Protein AF-A0A218Z948-F1 (afdb_monomer_lite)

pLDDT: mean 76.88, std 21.87, range [30.12, 98.31]

Radius of gyration: 28.85 Å; chains: 1; bounding box: 81×65×75 Å

InterPro domains:
  IPR003874 CDC45 [PF02724] (17-250)
  IPR003874 CDC45 [PTHR10507] (2-250)

Sequence (252 aa):
MLYLHLQKTHHPLSPPVLILVALEPDALCGCRILTQLLKRDYIAHKIQPIAGYGDLEKAGQNVIQPMMEINGGSGGVVVCLGVGGMVDLGGLLGIEGEEEQISYGGVEVWVIDARRPWNLGNVFGGHPLSAQIEEEGQLVNQPHTGLEGGKILRNYNPSKGGIIVFDDGDIEQDLSAERDAYLSLVEMPEIEDNGDDLEESDSEDEGVDEEGNTPATSKPGQKRKSWTDRDEGDESSEDDDRPRQRRRSNSV

Foldseek 3Di:
DVVVLCLVPDDPPADAEEEEAEPDPQSVVVVVVVVVVCVVSVGHYDYDYDPDLVSLLVCLVPPQVCCAVVVVHPAHEYEYRQDDFADDSCVSSVLQDPDDWRQSRLHAYEYDHPDDDGDLCLQQVFDTWADWDDDPNDTDRDDQPQDDRSDGHPRHDDDSYTRHYDDPCCCVVPCPVVSVVVVVVVPDDDPDCPPPPPPPPPPDDDDDDDDDDDDDDDDDDDDDDDDDDDDDDDDDDDDDDDDDDDDDDDDD

Structure (mmCIF, N/CA/C/O backbone):
data_AF-A0A218Z948-F1
#
_entry.id   AF-A0A218Z948-F1
#
loop_
_atom_site.group_PDB
_atom_site.id
_atom_site.type_symbol
_atom_site.label_atom_id
_atom_site.label_alt_id
_atom_site.label_comp_id
_atom_site.label_asym_id
_atom_site.label_entity_id
_atom_site.label_seq_id
_atom_site.pdbx_PDB_ins_code
_atom_site.Cartn_x
_atom_site.Cartn_y
_atom_site.Cartn_z
_atom_site.occupancy
_atom_site.B_iso_or_equiv
_atom_site.auth_seq_id
_atom_site.auth_comp_id
_atom_site.auth_asym_id
_atom_site.auth_atom_id
_atom_site.pdbx_PDB_model_num
ATOM 1 N N . MET A 1 1 ? -0.778 -7.539 13.731 1.00 79.00 1 MET A N 1
ATOM 2 C CA . MET A 1 1 ? -1.854 -6.684 14.282 1.00 79.00 1 MET A CA 1
ATOM 3 C C . MET A 1 1 ? -2.846 -6.291 13.191 1.00 79.00 1 MET A C 1
ATOM 5 O O . MET A 1 1 ? -4.018 -6.603 13.346 1.00 79.00 1 MET A O 1
ATOM 9 N N . LEU A 1 2 ? -2.372 -5.743 12.066 1.00 89.00 2 LEU A N 1
ATOM 10 C CA . LEU A 1 2 ? -3.190 -5.328 10.913 1.00 89.00 2 LEU A CA 1
ATOM 11 C C . LEU A 1 2 ? -4.039 -6.456 10.309 1.00 89.00 2 LEU A C 1
ATOM 13 O O . LEU A 1 2 ? -5.251 -6.325 10.209 1.00 89.00 2 LEU A O 1
ATOM 17 N N . TYR A 1 3 ? -3.445 -7.622 10.027 1.00 91.50 3 TYR A N 1
ATOM 18 C CA . TYR A 1 3 ? -4.210 -8.762 9.498 1.00 91.50 3 TYR A CA 1
ATOM 19 C C . TYR A 1 3 ? -5.334 -9.230 10.440 1.00 91.50 3 TYR A C 1
ATOM 21 O O . TYR A 1 3 ? -6.440 -9.520 10.001 1.00 91.50 3 TYR A O 1
ATOM 29 N N . LEU A 1 4 ? -5.077 -9.257 11.754 1.00 91.00 4 LEU A N 1
ATOM 30 C CA . LEU A 1 4 ? -6.101 -9.603 12.747 1.00 91.00 4 LEU A CA 1
ATOM 31 C C . LEU A 1 4 ? -7.197 -8.536 12.830 1.00 91.00 4 LEU A C 1
ATOM 33 O O . LEU A 1 4 ? -8.341 -8.870 13.124 1.00 91.00 4 LEU A O 1
ATOM 37 N N . HIS A 1 5 ? -6.853 -7.264 12.619 1.00 89.38 5 HIS A N 1
ATOM 38 C CA . HIS A 1 5 ? -7.840 -6.197 12.525 1.00 89.38 5 HIS A CA 1
ATOM 39 C C . HIS A 1 5 ? -8.720 -6.406 11.291 1.00 89.38 5 HIS A C 1
ATOM 41 O O . HIS A 1 5 ? -9.929 -6.519 11.455 1.00 89.38 5 HIS A O 1
ATOM 47 N N . LEU A 1 6 ? -8.121 -6.598 10.110 1.00 90.88 6 LEU A N 1
ATOM 48 C CA . LEU A 1 6 ? -8.836 -6.909 8.870 1.00 90.88 6 LEU A CA 1
ATOM 49 C C . LEU A 1 6 ? -9.778 -8.109 9.041 1.00 90.88 6 LEU A C 1
ATOM 51 O O . LEU A 1 6 ? -10.943 -8.032 8.675 1.00 90.88 6 LEU A O 1
ATOM 55 N N . GLN A 1 7 ? -9.318 -9.200 9.657 1.00 91.75 7 GLN A N 1
ATOM 56 C CA . GLN A 1 7 ? -10.169 -10.360 9.943 1.00 91.75 7 GLN A CA 1
ATOM 57 C C . GLN A 1 7 ? -11.378 -10.030 10.832 1.00 91.75 7 GLN A C 1
ATOM 59 O O . GLN A 1 7 ? -12.433 -10.638 10.677 1.00 91.75 7 GLN A O 1
ATOM 64 N N . LYS A 1 8 ? -11.224 -9.117 11.798 1.00 89.50 8 LYS A N 1
ATOM 65 C CA . LYS A 1 8 ? -12.290 -8.740 12.739 1.00 89.50 8 LYS A CA 1
ATOM 66 C C . LYS A 1 8 ? -13.272 -7.735 12.150 1.00 89.50 8 LYS A C 1
ATOM 68 O O . LYS A 1 8 ? -14.433 -7.745 12.548 1.00 89.50 8 LYS A O 1
ATOM 73 N N . THR A 1 9 ? -12.805 -6.851 11.272 1.00 86.62 9 THR A N 1
ATOM 74 C CA . THR A 1 9 ? -13.608 -5.759 10.705 1.00 86.62 9 THR A CA 1
ATOM 75 C C . THR A 1 9 ? -14.190 -6.088 9.336 1.00 86.62 9 THR A C 1
ATOM 77 O O . THR A 1 9 ? -15.167 -5.461 8.931 1.00 86.62 9 THR A O 1
ATOM 80 N N . HIS A 1 10 ? -13.656 -7.093 8.639 1.00 86.06 10 HIS A N 1
ATOM 81 C CA . HIS A 1 10 ? -14.191 -7.529 7.357 1.00 86.06 10 HIS A CA 1
ATOM 82 C C . HIS A 1 10 ? -15.591 -8.142 7.507 1.00 86.06 10 HIS A C 1
ATOM 84 O O . HIS A 1 10 ? -15.806 -9.107 8.243 1.00 86.06 10 HIS A O 1
ATOM 90 N N . HIS A 1 11 ? -16.537 -7.618 6.732 1.00 85.69 11 HIS A N 1
ATOM 91 C CA . HIS A 1 11 ? -17.903 -8.114 6.620 1.00 85.69 11 HIS A CA 1
ATOM 92 C C . HIS A 1 11 ? -18.172 -8.577 5.173 1.00 85.69 11 HIS A C 1
ATOM 94 O O . HIS A 1 11 ? -17.573 -8.038 4.249 1.00 85.69 11 HIS A O 1
ATOM 100 N N . PRO A 1 12 ? -19.104 -9.513 4.901 1.00 83.81 12 PRO A N 1
ATOM 101 C CA . PRO A 1 12 ? -19.429 -9.939 3.529 1.00 83.81 12 PRO A CA 1
ATOM 102 C C . PRO A 1 12 ? -19.884 -8.835 2.557 1.00 83.81 12 PRO A C 1
ATOM 104 O O . PRO A 1 12 ? -19.929 -9.067 1.354 1.00 83.81 12 PRO A O 1
ATOM 107 N N . LEU A 1 13 ? -20.262 -7.664 3.078 1.00 84.75 13 LEU A N 1
ATOM 108 C CA . LEU A 1 13 ? -20.630 -6.476 2.293 1.00 84.75 13 LEU A CA 1
ATOM 109 C C . LEU A 1 13 ? -19.474 -5.476 2.152 1.00 84.75 13 LEU A C 1
ATOM 111 O O . LEU A 1 13 ? -19.622 -4.482 1.447 1.00 84.75 13 LEU A O 1
ATOM 115 N N . SER A 1 14 ? -18.355 -5.712 2.840 1.00 86.75 14 SER A N 1
ATOM 116 C CA . SER A 1 14 ? -17.149 -4.909 2.694 1.00 86.75 14 SER A CA 1
ATOM 117 C C . SER A 1 14 ? -16.586 -5.070 1.279 1.00 86.75 14 SER A C 1
ATOM 119 O O . SER A 1 14 ? -16.713 -6.145 0.679 1.00 86.75 14 SER A O 1
ATOM 121 N N . PRO A 1 15 ? -15.948 -4.025 0.734 1.00 89.38 15 PRO A N 1
ATOM 122 C CA . PRO A 1 15 ? -15.269 -4.129 -0.546 1.00 89.38 15 PRO A CA 1
ATOM 123 C C . PRO A 1 15 ? -14.170 -5.203 -0.479 1.00 89.38 15 PRO A C 1
ATOM 125 O O . PRO A 1 15 ? -13.540 -5.382 0.568 1.00 89.38 15 PRO A O 1
ATOM 128 N N . PRO A 1 16 ? -13.928 -5.935 -1.581 1.00 94.25 16 PRO A N 1
ATOM 129 C CA . PRO A 1 16 ? -12.874 -6.937 -1.617 1.00 94.25 16 PRO A CA 1
ATOM 130 C C . PRO A 1 16 ? -11.499 -6.282 -1.453 1.00 94.25 16 PRO A C 1
ATOM 132 O O . PRO A 1 16 ? -11.245 -5.217 -2.013 1.00 94.25 16 PRO A O 1
ATOM 135 N N . VAL A 1 17 ? -10.586 -6.964 -0.760 1.00 96.31 17 VAL A N 1
ATOM 136 C CA . VAL A 1 17 ? -9.183 -6.539 -0.645 1.00 96.31 17 VAL A CA 1
ATOM 137 C C . VAL A 1 17 ? -8.549 -6.517 -2.035 1.00 96.31 17 VAL A C 1
ATOM 139 O O . VAL A 1 17 ? -8.527 -7.538 -2.731 1.00 96.31 17 VAL A O 1
ATOM 142 N N . LEU A 1 18 ? -8.027 -5.366 -2.452 1.00 97.50 18 LEU A N 1
ATOM 143 C CA . LEU A 1 18 ? -7.325 -5.229 -3.724 1.00 97.50 18 LEU A CA 1
ATOM 144 C C . LEU A 1 18 ? -5.855 -5.593 -3.524 1.00 97.50 18 LEU A C 1
ATOM 146 O O . LEU A 1 18 ? -5.195 -5.029 -2.666 1.00 97.50 18 LEU A O 1
ATOM 150 N N . ILE A 1 19 ? -5.322 -6.518 -4.314 1.00 98.31 19 ILE A N 1
ATOM 151 C CA . ILE A 1 19 ? -3.921 -6.934 -4.235 1.00 98.31 19 ILE A CA 1
ATOM 152 C C . ILE A 1 19 ? -3.231 -6.521 -5.532 1.00 98.31 19 ILE A C 1
ATOM 154 O O . ILE A 1 19 ? -3.487 -7.114 -6.580 1.00 98.31 19 ILE A O 1
ATOM 158 N N . LEU A 1 20 ? -2.366 -5.515 -5.457 1.00 98.25 20 LEU A N 1
ATOM 159 C CA . LEU A 1 20 ? -1.494 -5.084 -6.542 1.00 98.25 20 LEU A CA 1
ATOM 160 C C . LEU A 1 20 ? -0.203 -5.899 -6.477 1.00 98.25 20 LEU A C 1
ATOM 162 O O . LEU A 1 20 ? 0.485 -5.883 -5.461 1.00 98.25 20 LEU A O 1
ATOM 166 N N . VAL A 1 21 ? 0.122 -6.639 -7.535 1.00 98.25 21 VAL A N 1
ATOM 167 C CA . VAL A 1 21 ? 1.240 -7.598 -7.504 1.00 98.25 21 VAL A CA 1
ATOM 168 C C . VAL A 1 21 ? 2.197 -7.329 -8.648 1.00 98.25 21 VAL A C 1
ATOM 170 O O . VAL A 1 21 ? 1.789 -7.373 -9.810 1.00 98.25 21 VAL A O 1
ATOM 173 N N . ALA A 1 22 ? 3.468 -7.095 -8.329 1.00 97.62 22 ALA A N 1
ATOM 174 C CA . ALA A 1 22 ? 4.520 -7.015 -9.332 1.00 97.62 22 ALA A CA 1
ATOM 175 C C . ALA A 1 22 ? 4.711 -8.353 -10.062 1.00 97.62 22 ALA A C 1
ATOM 177 O O . ALA A 1 22 ? 4.514 -9.433 -9.502 1.00 97.62 22 ALA A O 1
ATOM 178 N N . LEU A 1 23 ? 5.143 -8.294 -11.322 1.00 96.06 23 LEU A N 1
ATOM 179 C CA . LEU A 1 23 ? 5.418 -9.477 -12.148 1.00 96.06 23 LEU A CA 1
ATOM 180 C C . LEU A 1 23 ? 6.783 -10.118 -11.837 1.00 96.06 23 LEU A C 1
ATOM 182 O O . LEU A 1 23 ? 7.507 -10.533 -12.741 1.00 96.06 23 LEU A O 1
ATOM 186 N N . GLU A 1 24 ? 7.125 -10.213 -10.554 1.00 95.56 24 GLU A N 1
ATOM 187 C CA . GLU A 1 24 ? 8.365 -10.808 -10.059 1.00 95.56 24 GLU A CA 1
ATOM 188 C C . GLU A 1 24 ? 8.082 -12.117 -9.304 1.00 95.56 24 GLU A C 1
ATOM 190 O O . GLU A 1 24 ? 7.038 -12.243 -8.655 1.00 95.56 24 GLU A O 1
ATOM 195 N N . PRO A 1 25 ? 8.988 -13.115 -9.357 1.00 96.25 25 PRO A N 1
ATOM 196 C CA . PRO A 1 25 ? 8.760 -14.409 -8.716 1.00 96.25 25 PRO A CA 1
ATOM 197 C C . PRO A 1 25 ? 8.446 -14.307 -7.221 1.00 96.25 25 PRO A C 1
ATOM 199 O O . PRO A 1 25 ? 7.573 -15.029 -6.739 1.00 96.25 25 PRO A O 1
ATOM 202 N N . ASP A 1 26 ? 9.121 -13.405 -6.507 1.00 95.44 26 ASP A N 1
ATOM 203 C CA . ASP A 1 26 ? 8.929 -13.205 -5.071 1.00 95.44 26 ASP A CA 1
ATOM 204 C C . ASP A 1 26 ? 7.528 -12.654 -4.757 1.00 95.44 26 ASP A C 1
ATOM 206 O O . ASP A 1 26 ? 6.749 -13.292 -4.044 1.00 95.44 26 ASP A O 1
ATOM 210 N N . ALA A 1 27 ? 7.135 -11.558 -5.415 1.00 96.75 27 ALA A N 1
ATOM 211 C CA . ALA A 1 27 ? 5.805 -10.960 -5.282 1.00 96.75 27 ALA A CA 1
ATOM 212 C C . ALA A 1 27 ? 4.673 -11.946 -5.627 1.00 96.75 27 ALA A C 1
ATOM 214 O O . ALA A 1 27 ? 3.658 -12.014 -4.926 1.00 96.75 27 ALA A O 1
ATOM 215 N N . LEU A 1 28 ? 4.849 -12.769 -6.667 1.00 97.00 28 LEU A N 1
ATOM 216 C CA . LEU A 1 28 ? 3.891 -13.816 -7.031 1.00 97.00 28 LEU A CA 1
ATOM 217 C C . LEU A 1 28 ? 3.800 -14.917 -5.963 1.00 97.00 28 LEU A C 1
ATOM 219 O O . LEU A 1 28 ? 2.701 -15.399 -5.669 1.00 97.00 28 LEU A O 1
ATOM 223 N N . CYS A 1 29 ? 4.924 -15.314 -5.360 1.00 97.19 29 CYS A N 1
ATOM 224 C CA . CYS A 1 29 ? 4.932 -16.260 -4.243 1.00 97.19 29 CYS A CA 1
ATOM 225 C C . CYS A 1 29 ? 4.212 -15.679 -3.019 1.00 97.19 29 CYS A C 1
ATOM 227 O O . CYS A 1 29 ? 3.315 -16.333 -2.478 1.00 97.19 29 CYS A O 1
ATOM 229 N N . GLY A 1 30 ? 4.526 -14.435 -2.645 1.00 97.06 30 GLY A N 1
ATOM 230 C CA . GLY A 1 30 ? 3.845 -13.705 -1.576 1.00 97.06 30 GLY A CA 1
ATOM 231 C C . GLY A 1 30 ? 2.339 -13.594 -1.824 1.00 97.06 30 GLY A C 1
ATOM 232 O O . GLY A 1 30 ? 1.535 -13.906 -0.943 1.00 97.06 30 GLY A O 1
ATOM 233 N N . CYS A 1 31 ? 1.933 -13.283 -3.058 1.00 97.94 31 CYS A N 1
ATOM 234 C CA . CYS A 1 31 ? 0.526 -13.228 -3.452 1.00 97.94 31 CYS A CA 1
ATOM 235 C C . CYS A 1 31 ? -0.175 -14.578 -3.265 1.00 97.94 31 CYS A C 1
ATOM 237 O O . CYS A 1 31 ? -1.298 -14.633 -2.753 1.00 97.94 31 CYS A O 1
ATOM 239 N N . ARG A 1 32 ? 0.469 -15.692 -3.633 1.00 97.94 32 ARG A N 1
ATOM 240 C CA . ARG A 1 32 ? -0.106 -17.032 -3.432 1.00 97.94 32 ARG A CA 1
ATOM 241 C C . ARG A 1 32 ? -0.312 -17.349 -1.955 1.00 97.94 32 ARG A C 1
ATOM 243 O O . ARG A 1 32 ? -1.350 -17.909 -1.614 1.00 97.94 32 ARG A O 1
ATOM 250 N N . ILE A 1 33 ? 0.639 -16.992 -1.095 1.00 97.94 33 ILE A N 1
ATOM 251 C CA . ILE A 1 33 ? 0.523 -17.200 0.354 1.00 97.94 33 ILE A CA 1
ATOM 252 C C . ILE A 1 33 ? -0.614 -16.338 0.916 1.00 97.94 33 ILE A C 1
ATOM 254 O O . ILE A 1 33 ? -1.528 -16.865 1.550 1.00 97.94 33 ILE A O 1
ATOM 258 N N . LEU A 1 34 ? -0.616 -15.036 0.617 1.00 97.44 34 LEU A N 1
ATOM 259 C CA . LEU A 1 34 ? -1.630 -14.103 1.107 1.00 97.44 34 LEU A CA 1
ATOM 260 C C . LEU A 1 34 ? -3.041 -14.506 0.661 1.00 97.44 34 LEU A C 1
ATOM 262 O O . LEU A 1 34 ? -3.959 -14.574 1.472 1.00 97.44 34 LEU A O 1
ATOM 266 N N . THR A 1 35 ? -3.222 -14.845 -0.614 1.00 97.50 35 THR A N 1
ATOM 267 C CA . THR A 1 35 ? -4.536 -15.248 -1.142 1.00 97.50 35 THR A CA 1
ATOM 268 C C . THR A 1 35 ? -5.026 -16.565 -0.542 1.00 97.50 35 THR A C 1
ATOM 270 O O . THR A 1 35 ? -6.231 -16.735 -0.368 1.00 97.50 35 THR A O 1
ATOM 273 N N . GLN A 1 36 ? -4.136 -17.495 -0.178 1.00 97.88 36 GLN A N 1
ATOM 274 C CA . GLN A 1 36 ? -4.526 -18.697 0.568 1.00 97.88 36 GLN A CA 1
ATOM 275 C C . GLN A 1 36 ? -5.035 -18.358 1.973 1.00 97.88 36 GLN A C 1
ATOM 277 O O . GLN A 1 36 ? -6.047 -18.923 2.391 1.00 97.88 36 GLN A O 1
ATOM 282 N N . LEU A 1 37 ? -4.385 -17.422 2.671 1.00 96.75 37 LEU A N 1
ATOM 283 C CA . LEU A 1 37 ? -4.829 -16.947 3.984 1.00 96.75 37 LEU A CA 1
ATOM 284 C C . LEU A 1 37 ? -6.204 -16.270 3.894 1.00 96.75 37 LEU A C 1
ATOM 286 O O . LEU A 1 37 ? -7.130 -16.680 4.593 1.00 96.75 37 LEU A O 1
ATOM 290 N N . LEU A 1 38 ? -6.376 -15.334 2.954 1.00 96.25 38 LEU A N 1
ATOM 291 C CA . LEU A 1 38 ? -7.646 -14.631 2.745 1.00 96.25 38 LEU A CA 1
ATOM 292 C C . LEU A 1 38 ? -8.786 -15.597 2.392 1.00 96.25 38 LEU A C 1
ATOM 294 O O . LEU A 1 38 ? -9.879 -15.481 2.936 1.00 96.25 38 LEU A O 1
ATOM 298 N N . LYS A 1 39 ? -8.535 -16.599 1.535 1.00 96.31 39 LYS A N 1
ATOM 299 C CA . LYS A 1 39 ? -9.535 -17.631 1.197 1.00 96.31 39 LYS A CA 1
ATOM 300 C C . LYS A 1 39 ? -9.946 -18.459 2.403 1.00 96.31 39 LYS A C 1
ATOM 302 O O . LYS A 1 39 ? -11.131 -18.728 2.571 1.00 96.31 39 LYS A O 1
ATOM 307 N N . ARG A 1 40 ? -8.976 -18.883 3.218 1.00 96.56 40 ARG A N 1
ATOM 308 C CA . ARG A 1 40 ? -9.242 -19.668 4.430 1.00 96.56 40 ARG A CA 1
ATOM 309 C C . ARG A 1 40 ? -10.115 -18.890 5.413 1.00 96.56 40 ARG A C 1
ATOM 311 O O . ARG A 1 40 ? -10.970 -19.483 6.062 1.00 96.56 40 ARG A O 1
ATOM 318 N N . ASP A 1 41 ? -9.910 -17.581 5.477 1.00 95.12 41 ASP A N 1
ATOM 319 C CA . ASP A 1 41 ? -10.603 -16.692 6.404 1.00 95.12 41 ASP A CA 1
ATOM 320 C C . ASP A 1 41 ? -11.849 -16.027 5.767 1.00 95.12 41 ASP A C 1
ATOM 322 O O . ASP A 1 41 ? -12.440 -15.129 6.357 1.00 95.12 41 ASP A O 1
ATOM 326 N N . TYR A 1 42 ? -12.285 -16.496 4.585 1.00 94.12 42 TYR A N 1
ATOM 327 C CA . TYR A 1 42 ? -13.462 -16.019 3.836 1.00 94.12 42 TYR A CA 1
ATOM 328 C C . TYR A 1 42 ? -13.453 -14.517 3.499 1.00 94.12 42 TYR A C 1
ATOM 330 O O . TYR A 1 42 ? -14.503 -13.879 3.399 1.00 94.12 42 TYR A O 1
ATOM 338 N N . ILE A 1 43 ? -12.266 -13.958 3.273 1.00 95.62 43 ILE A N 1
ATOM 339 C CA . ILE A 1 43 ? -12.075 -12.563 2.878 1.00 95.62 43 ILE A CA 1
ATOM 340 C C . ILE A 1 43 ? -12.054 -12.467 1.348 1.00 95.62 43 ILE A C 1
ATOM 342 O O . ILE A 1 43 ? -11.212 -13.073 0.665 1.00 95.62 43 ILE A O 1
ATOM 346 N N . ALA A 1 44 ? -13.001 -11.706 0.796 1.00 95.81 44 ALA A N 1
ATOM 347 C CA . ALA A 1 44 ? -13.071 -11.459 -0.637 1.00 95.81 44 ALA A CA 1
ATOM 348 C C . ALA A 1 44 ? -11.861 -10.624 -1.076 1.00 95.81 44 ALA A C 1
ATOM 350 O O . ALA A 1 44 ? -11.475 -9.672 -0.403 1.00 95.81 44 ALA A O 1
ATOM 351 N N . HIS A 1 45 ? -11.249 -10.979 -2.204 1.00 96.75 45 HIS A N 1
ATOM 352 C CA . HIS A 1 45 ? -10.073 -10.280 -2.718 1.00 96.75 45 HIS A CA 1
ATOM 353 C C . HIS A 1 45 ? -10.044 -10.280 -4.244 1.00 96.75 45 HIS A C 1
ATOM 355 O O . HIS A 1 45 ? -10.557 -11.197 -4.893 1.00 96.75 45 HIS A O 1
ATOM 361 N N . LYS A 1 46 ? -9.409 -9.257 -4.814 1.00 97.38 46 LYS A N 1
ATOM 362 C CA . LYS A 1 46 ? -9.175 -9.097 -6.249 1.00 97.38 46 LYS A CA 1
ATOM 363 C C . LYS A 1 46 ? -7.685 -8.899 -6.486 1.00 97.38 46 LYS A C 1
ATOM 365 O O . LYS A 1 46 ? -7.075 -8.038 -5.870 1.00 97.38 46 LYS A O 1
ATOM 370 N N . ILE A 1 47 ? -7.108 -9.683 -7.391 1.00 98.00 47 ILE A N 1
ATOM 371 C CA . ILE A 1 47 ? -5.690 -9.581 -7.752 1.00 98.00 47 ILE A CA 1
ATOM 372 C C . ILE A 1 47 ? -5.578 -8.744 -9.026 1.00 98.00 47 ILE A C 1
ATOM 374 O O . ILE A 1 47 ? -6.245 -9.044 -10.016 1.00 98.00 47 ILE A O 1
ATOM 378 N N . GLN A 1 48 ? -4.725 -7.727 -9.000 1.00 97.62 48 GLN A N 1
ATOM 379 C CA . GLN A 1 48 ? -4.389 -6.873 -10.129 1.00 97.62 48 GLN A CA 1
ATOM 380 C C . GLN A 1 48 ? -2.874 -6.962 -10.377 1.00 97.62 48 GLN A C 1
ATOM 382 O O . GLN A 1 48 ? -2.087 -6.429 -9.595 1.00 97.62 48 GLN A O 1
ATOM 387 N N . PRO A 1 49 ? -2.437 -7.647 -11.445 1.00 97.56 49 PRO A N 1
ATOM 388 C CA . PRO A 1 49 ? -1.030 -7.662 -11.825 1.00 97.56 49 PRO A CA 1
ATOM 389 C C . PRO A 1 49 ? -0.579 -6.273 -12.292 1.00 97.56 49 PRO A C 1
ATOM 391 O O . PRO A 1 49 ? -1.325 -5.599 -13.006 1.00 97.56 49 PRO A O 1
ATOM 394 N N . ILE A 1 50 ? 0.637 -5.876 -11.915 1.00 97.38 50 ILE A N 1
ATOM 395 C CA . ILE A 1 50 ? 1.245 -4.582 -12.241 1.00 97.38 50 ILE A CA 1
ATOM 396 C C . ILE A 1 50 ? 2.569 -4.826 -12.968 1.00 97.38 50 ILE A C 1
ATOM 398 O O . ILE A 1 50 ? 3.523 -5.332 -12.374 1.00 97.38 50 ILE A O 1
ATOM 402 N N . ALA A 1 51 ? 2.639 -4.470 -14.255 1.00 95.19 51 ALA A N 1
ATOM 403 C CA . ALA A 1 51 ? 3.870 -4.608 -15.038 1.00 95.19 51 ALA A CA 1
ATOM 404 C C . ALA A 1 51 ? 4.833 -3.421 -14.857 1.00 95.19 51 ALA A C 1
ATOM 406 O O . ALA A 1 51 ? 6.022 -3.543 -15.140 1.00 95.19 51 ALA A O 1
ATOM 407 N N . GLY A 1 52 ? 4.336 -2.274 -14.388 1.00 93.19 52 GLY A N 1
ATOM 408 C CA . GLY A 1 52 ? 5.132 -1.073 -14.147 1.00 93.19 52 GLY A CA 1
ATOM 409 C C . GLY A 1 52 ? 4.288 0.099 -13.644 1.00 93.19 52 GLY A C 1
ATOM 410 O O . GLY A 1 52 ? 3.087 -0.044 -13.417 1.00 93.19 52 GLY A O 1
ATOM 411 N N . TYR A 1 53 ? 4.905 1.275 -13.498 1.00 93.12 53 TYR A N 1
ATOM 412 C CA . TYR A 1 53 ? 4.250 2.449 -12.904 1.00 93.12 53 TYR A CA 1
ATOM 413 C C . TYR A 1 53 ? 3.009 2.928 -13.668 1.00 93.12 53 TYR A C 1
ATOM 415 O O . TYR A 1 53 ? 2.037 3.317 -13.038 1.00 93.12 53 TYR A O 1
ATOM 423 N N . GLY A 1 54 ? 2.976 2.807 -14.999 1.00 95.38 54 GLY A N 1
ATOM 424 C CA . GLY A 1 54 ? 1.780 3.164 -15.774 1.00 95.38 54 GLY A CA 1
ATOM 425 C C . GLY A 1 54 ? 0.571 2.256 -15.506 1.00 95.38 54 GLY A C 1
ATOM 426 O O . GLY A 1 54 ? -0.566 2.682 -15.673 1.00 95.38 54 GLY A O 1
ATOM 427 N N . ASP A 1 55 ? 0.786 1.008 -15.079 1.00 96.38 55 ASP A N 1
ATOM 428 C CA . ASP A 1 55 ? -0.309 0.136 -14.633 1.00 96.38 55 ASP A CA 1
ATOM 429 C C . ASP A 1 55 ? -0.728 0.461 -13.197 1.00 96.38 55 ASP A C 1
ATOM 431 O O . ASP A 1 55 ? -1.905 0.345 -12.863 1.00 96.38 55 ASP A O 1
ATOM 435 N N . LEU A 1 56 ? 0.224 0.894 -12.366 1.00 95.06 56 LEU A N 1
ATOM 436 C CA . LEU A 1 56 ? -0.026 1.340 -10.999 1.00 95.06 56 LEU A CA 1
ATOM 437 C C . LEU A 1 56 ? -0.882 2.614 -10.976 1.00 95.06 56 LEU A C 1
ATOM 439 O O . LEU A 1 56 ? -1.895 2.647 -10.287 1.00 95.06 56 LEU A O 1
ATOM 443 N N . GLU A 1 57 ? -0.545 3.599 -11.807 1.00 95.69 57 GLU A N 1
ATOM 444 C CA . GLU A 1 57 ? -1.317 4.834 -11.988 1.00 95.69 57 GLU A CA 1
ATOM 445 C C . GLU A 1 57 ? -2.744 4.535 -12.481 1.00 95.69 57 GLU A C 1
ATOM 447 O O . GLU A 1 57 ? -3.732 5.015 -11.924 1.00 95.69 57 GLU A O 1
ATOM 452 N N . LYS A 1 58 ? -2.884 3.640 -13.470 1.00 96.44 58 LYS A N 1
ATOM 453 C CA . LYS A 1 58 ? -4.202 3.175 -13.931 1.00 96.44 58 LYS A CA 1
ATOM 454 C C . LYS A 1 58 ? -4.980 2.455 -12.835 1.00 96.44 58 LYS A C 1
ATOM 456 O O . LYS A 1 58 ? -6.204 2.564 -12.816 1.00 96.44 58 LYS A O 1
ATOM 461 N N . ALA A 1 59 ? -4.323 1.676 -11.978 1.00 95.94 59 ALA A N 1
ATOM 462 C CA . ALA A 1 59 ? -4.983 1.028 -10.848 1.00 95.94 59 ALA A CA 1
ATOM 463 C C . ALA A 1 59 ? -5.471 2.072 -9.830 1.00 95.94 59 ALA A C 1
ATOM 465 O O . ALA A 1 59 ? -6.605 1.959 -9.362 1.00 95.94 59 ALA A O 1
ATOM 466 N N . GLY A 1 60 ? -4.667 3.111 -9.579 1.00 95.06 60 GLY A N 1
ATOM 467 C CA . GLY A 1 60 ? -5.051 4.310 -8.833 1.00 95.06 60 GLY A CA 1
AT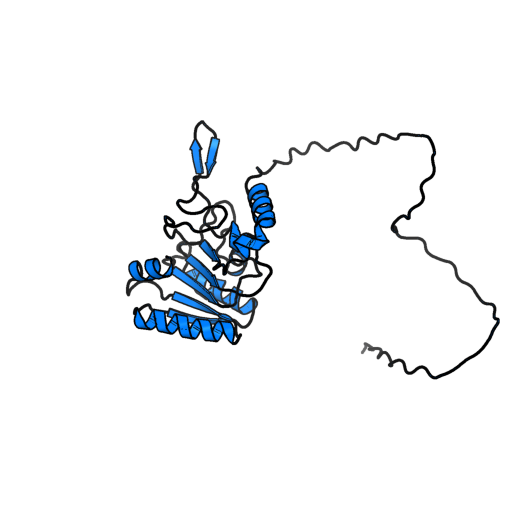OM 468 C C . GLY A 1 60 ? -6.349 4.917 -9.364 1.00 95.06 60 GLY A C 1
ATOM 469 O O . GLY A 1 60 ? -7.381 4.869 -8.699 1.00 95.06 60 GLY A O 1
ATOM 470 N N . GLN A 1 61 ? -6.331 5.361 -10.620 1.00 94.62 61 GLN A N 1
ATOM 471 C CA . GLN A 1 61 ? -7.452 6.054 -11.269 1.00 94.62 61 GLN A CA 1
ATOM 472 C C . GLN A 1 61 ? -8.717 5.190 -11.414 1.00 94.62 61 GLN A C 1
ATOM 474 O O . GLN A 1 61 ? -9.828 5.647 -11.160 1.00 94.62 61 GLN A O 1
ATOM 479 N N . ASN A 1 62 ? -8.579 3.933 -11.850 1.00 95.31 62 ASN A N 1
ATOM 480 C CA . ASN A 1 62 ? -9.736 3.115 -12.237 1.00 95.31 62 ASN A CA 1
ATOM 481 C C . ASN A 1 62 ? -10.317 2.274 -11.097 1.00 95.31 62 ASN A C 1
ATOM 483 O O . ASN A 1 62 ? -11.422 1.748 -11.239 1.00 95.31 62 ASN A O 1
ATOM 487 N N . VAL A 1 63 ? -9.560 2.057 -10.019 1.00 94.19 63 VAL A N 1
ATOM 488 C CA . VAL A 1 63 ? -9.965 1.141 -8.944 1.00 94.19 63 VAL A CA 1
ATOM 489 C C . VAL A 1 63 ? -9.883 1.808 -7.583 1.00 94.19 63 VAL A C 1
ATOM 491 O O . VAL A 1 63 ? -10.873 1.778 -6.865 1.00 94.19 63 VAL A O 1
ATOM 494 N N . ILE A 1 64 ? -8.750 2.418 -7.235 1.00 94.44 64 ILE A N 1
ATOM 495 C CA . ILE A 1 64 ? -8.513 2.909 -5.871 1.00 94.44 64 ILE A CA 1
ATOM 496 C C . ILE A 1 64 ? -9.249 4.222 -5.607 1.00 94.44 64 ILE A C 1
ATOM 498 O O . ILE A 1 64 ? -9.960 4.312 -4.613 1.00 94.44 64 ILE A O 1
ATOM 502 N N . GLN A 1 65 ? -9.164 5.203 -6.505 1.00 93.69 65 GLN A N 1
ATOM 503 C CA . GLN A 1 65 ? -9.895 6.464 -6.359 1.00 93.69 65 GLN A CA 1
ATOM 504 C C . GLN A 1 65 ? -11.413 6.243 -6.228 1.00 93.69 65 GLN A C 1
ATOM 506 O O . GLN A 1 65 ? -12.003 6.771 -5.293 1.00 93.69 65 GLN A O 1
ATOM 511 N N . PRO A 1 66 ? -12.074 5.389 -7.041 1.00 93.69 66 PRO A N 1
ATOM 512 C CA . PRO A 1 66 ? -13.477 5.026 -6.815 1.00 93.69 66 PRO A CA 1
ATOM 513 C C . PRO A 1 66 ? -13.778 4.340 -5.472 1.00 93.69 66 PRO A C 1
ATOM 515 O O . PRO A 1 66 ? -14.934 4.324 -5.054 1.00 93.69 66 PRO A O 1
ATOM 518 N N . MET A 1 67 ? -12.785 3.734 -4.808 1.00 92.19 67 MET A N 1
ATOM 519 C CA . MET A 1 67 ? -12.960 3.168 -3.464 1.00 92.19 67 MET A CA 1
ATOM 520 C C . MET A 1 67 ? -12.954 4.246 -2.380 1.00 92.19 67 MET A C 1
ATOM 522 O O . MET A 1 67 ? -13.513 4.006 -1.311 1.00 92.19 67 MET A O 1
ATOM 526 N N . MET A 1 68 ? -12.358 5.412 -2.636 1.00 91.94 68 MET A N 1
ATOM 527 C CA . MET A 1 68 ? -12.262 6.487 -1.655 1.00 91.94 68 MET A CA 1
ATOM 528 C C . MET A 1 68 ? -13.642 7.040 -1.288 1.00 91.94 68 MET A C 1
ATOM 530 O O . MET A 1 68 ? -14.514 7.223 -2.140 1.00 91.94 68 MET A O 1
ATOM 534 N N . GLU A 1 69 ? -13.825 7.362 -0.010 1.00 90.56 69 GLU A N 1
ATOM 535 C CA . GLU A 1 69 ? -15.062 7.939 0.531 1.00 90.56 69 GLU A CA 1
ATOM 536 C C . GLU A 1 69 ? -15.463 9.242 -0.180 1.00 90.56 69 GLU A C 1
ATOM 538 O O . GLU A 1 69 ? -16.641 9.449 -0.469 1.00 90.56 69 GLU A O 1
ATOM 543 N N . ILE A 1 70 ? -14.490 10.090 -0.539 1.00 88.19 70 ILE A N 1
ATOM 544 C CA . ILE A 1 70 ? -14.732 11.352 -1.261 1.00 88.19 70 ILE A CA 1
ATOM 545 C C . ILE A 1 70 ? -15.307 11.131 -2.671 1.00 88.19 70 ILE A C 1
ATOM 547 O O . ILE A 1 70 ? -16.067 11.958 -3.172 1.00 88.19 70 ILE A O 1
ATOM 551 N N . ASN A 1 71 ? -15.039 9.973 -3.276 1.00 89.56 71 ASN A N 1
ATOM 552 C CA . ASN A 1 71 ? -15.581 9.562 -4.570 1.00 89.56 71 ASN A CA 1
ATOM 553 C C . ASN A 1 71 ? -16.869 8.724 -4.428 1.00 89.56 71 ASN A C 1
ATOM 555 O O . ASN A 1 71 ? -17.349 8.160 -5.413 1.00 89.56 71 ASN A O 1
ATOM 559 N N . GLY A 1 72 ? -17.443 8.637 -3.221 1.00 88.00 72 GLY A N 1
ATOM 560 C CA . GLY A 1 72 ? -18.651 7.860 -2.931 1.00 88.00 72 GLY A CA 1
ATOM 561 C C . GLY A 1 72 ? -18.406 6.370 -2.671 1.00 88.00 72 GLY A C 1
ATOM 562 O O . GLY A 1 72 ? -19.367 5.597 -2.622 1.00 88.00 72 GLY A O 1
ATOM 563 N N . GLY A 1 73 ? -17.145 5.959 -2.517 1.00 90.12 73 GLY A N 1
ATOM 564 C CA . GLY A 1 73 ? -16.765 4.623 -2.075 1.00 90.12 73 GLY A CA 1
ATOM 565 C C . GLY A 1 73 ? -16.901 4.437 -0.559 1.00 90.12 73 GLY A C 1
ATOM 566 O O . GLY A 1 73 ? -17.356 5.318 0.167 1.00 90.12 73 GLY A O 1
ATOM 567 N N . SER A 1 74 ? -16.518 3.259 -0.070 1.00 89.81 74 SER A N 1
ATOM 568 C CA . SER A 1 74 ? -16.572 2.899 1.357 1.00 89.81 74 SER A CA 1
ATOM 569 C C . SER A 1 74 ? -15.183 2.719 1.981 1.00 89.81 74 SER A C 1
ATOM 571 O O . SER A 1 74 ? -15.054 2.009 2.978 1.00 89.81 74 SER A O 1
ATOM 573 N N . GLY A 1 75 ? -14.141 3.241 1.334 1.00 90.50 75 GLY A N 1
ATOM 574 C CA . GLY A 1 75 ? -12.753 2.935 1.654 1.00 90.50 75 GLY A CA 1
ATOM 575 C C . GLY A 1 75 ? -12.381 1.491 1.313 1.00 90.50 75 GLY A C 1
ATOM 5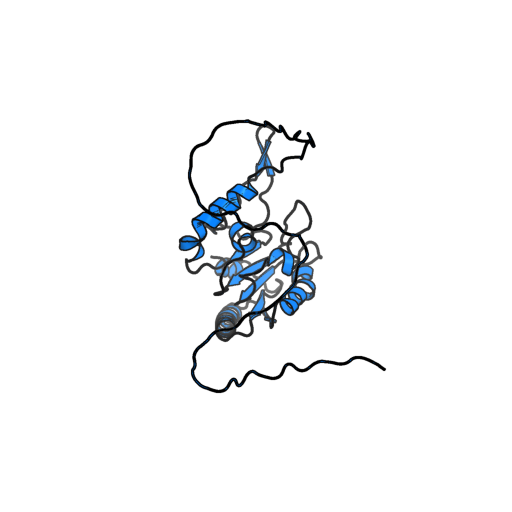76 O O . GLY A 1 75 ? -13.009 0.833 0.474 1.00 90.50 75 GLY A O 1
ATOM 577 N N . GLY A 1 76 ? -11.355 0.971 1.979 1.00 91.56 76 GLY A N 1
ATOM 578 C CA . GLY A 1 76 ? -10.956 -0.429 1.865 1.00 91.56 76 GLY A CA 1
ATOM 579 C C . GLY A 1 76 ? -9.466 -0.648 2.069 1.00 91.56 76 GLY A C 1
ATOM 580 O O . GLY A 1 76 ? -8.739 0.250 2.474 1.00 91.56 76 GLY A O 1
ATOM 581 N N . VAL A 1 77 ? -9.013 -1.865 1.767 1.00 94.62 77 VAL A N 1
ATOM 582 C CA . VAL A 1 77 ? -7.602 -2.246 1.896 1.00 94.62 77 VAL A CA 1
ATOM 583 C C . VAL A 1 77 ? -7.020 -2.577 0.528 1.00 94.62 77 VAL A C 1
ATOM 585 O O . VAL A 1 77 ? -7.568 -3.405 -0.211 1.00 94.62 77 VAL A O 1
ATOM 588 N N . VAL A 1 78 ? -5.888 -1.952 0.221 1.00 96.50 78 VAL A N 1
ATOM 589 C CA . VAL A 1 78 ? -5.052 -2.220 -0.949 1.00 96.50 78 VAL A CA 1
ATOM 590 C C . VAL A 1 78 ? -3.729 -2.801 -0.462 1.00 96.50 78 VAL A C 1
ATOM 592 O O . VAL A 1 78 ? -3.093 -2.240 0.416 1.00 96.50 78 VAL A O 1
ATOM 595 N N . VAL A 1 79 ? -3.288 -3.924 -1.017 1.00 97.81 79 VAL A N 1
ATOM 596 C CA . VAL A 1 79 ? -2.009 -4.556 -0.675 1.00 97.81 79 VAL A CA 1
ATOM 597 C C . VAL A 1 79 ? -1.096 -4.524 -1.889 1.00 97.81 79 VAL A C 1
ATOM 599 O O . VAL A 1 79 ? -1.378 -5.170 -2.894 1.00 97.81 79 VAL A O 1
ATOM 602 N N . CYS A 1 80 ? 0.007 -3.799 -1.784 1.00 97.88 80 CYS A N 1
ATOM 603 C CA . CYS A 1 80 ? 1.073 -3.714 -2.767 1.00 97.88 80 CYS A CA 1
ATOM 604 C C . CYS A 1 80 ? 2.156 -4.756 -2.453 1.00 97.88 80 CYS A C 1
ATOM 606 O O . CYS A 1 80 ? 2.832 -4.667 -1.431 1.00 97.88 80 CYS A O 1
ATOM 608 N N . LEU A 1 81 ? 2.322 -5.747 -3.331 1.00 97.88 81 LEU A N 1
ATOM 609 C CA . LEU A 1 81 ? 3.335 -6.801 -3.230 1.00 97.88 81 LEU A CA 1
ATOM 610 C C . LEU A 1 81 ? 4.432 -6.585 -4.278 1.00 97.88 81 LEU A C 1
ATOM 612 O O . LEU A 1 81 ? 4.175 -6.705 -5.479 1.00 97.88 81 LEU A O 1
ATOM 616 N N . GLY A 1 82 ? 5.646 -6.278 -3.819 1.00 95.94 82 GLY A N 1
ATOM 617 C CA . GLY A 1 82 ? 6.810 -5.986 -4.664 1.00 95.94 82 GLY A CA 1
ATOM 618 C C . GLY A 1 82 ? 6.640 -4.734 -5.528 1.00 95.94 82 GLY A C 1
ATOM 619 O O . GLY A 1 82 ? 7.261 -4.618 -6.581 1.00 95.94 82 GLY A O 1
ATOM 620 N N . VAL A 1 83 ? 5.738 -3.826 -5.142 1.00 95.50 83 VAL A N 1
ATOM 621 C CA . VAL A 1 83 ? 5.402 -2.612 -5.890 1.00 95.50 83 VAL A CA 1
ATOM 622 C C . VAL A 1 83 ? 5.220 -1.426 -4.936 1.00 95.50 83 VAL A C 1
ATOM 624 O O . VAL A 1 83 ? 4.727 -1.601 -3.829 1.00 95.50 83 VAL A O 1
ATOM 627 N N . GLY A 1 84 ? 5.588 -0.216 -5.369 1.00 92.50 84 GLY A N 1
ATOM 628 C CA . GLY A 1 84 ? 5.292 1.029 -4.650 1.00 92.50 84 GLY A CA 1
ATOM 629 C C . GLY A 1 84 ? 6.331 1.499 -3.627 1.00 92.50 84 GLY A C 1
ATOM 630 O O . GLY A 1 84 ? 6.270 2.657 -3.241 1.00 92.50 84 GLY A O 1
ATOM 631 N N . GLY A 1 85 ? 7.317 0.685 -3.231 1.00 93.25 85 GLY A N 1
ATOM 632 C CA . GLY A 1 85 ? 8.266 1.077 -2.176 1.00 93.25 85 GLY A CA 1
ATOM 633 C C . GLY A 1 85 ? 9.201 2.242 -2.530 1.00 93.25 85 GLY A C 1
ATOM 634 O O . GLY A 1 85 ? 9.552 3.032 -1.660 1.00 93.25 85 GLY A O 1
ATOM 635 N N . MET A 1 86 ? 9.575 2.376 -3.807 1.00 94.31 86 MET A N 1
ATOM 636 C CA . MET A 1 86 ? 10.578 3.349 -4.281 1.00 94.31 86 MET A CA 1
ATOM 637 C C . MET A 1 86 ? 9.991 4.656 -4.839 1.00 94.31 86 MET A C 1
ATOM 639 O O . MET A 1 86 ? 10.736 5.525 -5.285 1.00 94.31 86 MET A O 1
ATOM 643 N N . VAL A 1 87 ? 8.668 4.782 -4.897 1.00 94.38 87 VAL A N 1
ATOM 644 C CA . VAL A 1 87 ? 7.974 5.931 -5.500 1.00 94.38 87 VAL A CA 1
ATOM 645 C C . VAL A 1 87 ? 7.051 6.558 -4.478 1.00 94.38 87 VAL A C 1
ATOM 647 O O . VAL A 1 87 ? 6.636 5.878 -3.547 1.00 94.38 87 VAL A O 1
ATOM 650 N N . ASP A 1 88 ? 6.718 7.830 -4.659 1.00 93.75 88 ASP A N 1
ATOM 651 C CA . ASP A 1 88 ? 5.621 8.442 -3.918 1.00 93.75 88 ASP A CA 1
ATOM 652 C C . ASP A 1 88 ? 4.315 7.740 -4.319 1.00 93.75 88 ASP A C 1
ATOM 654 O O . ASP A 1 88 ? 3.839 7.862 -5.450 1.00 93.75 88 ASP A O 1
ATOM 658 N N . LEU A 1 89 ? 3.804 6.902 -3.416 1.00 93.31 89 LEU A N 1
ATOM 659 C CA . LEU A 1 89 ? 2.644 6.066 -3.683 1.00 93.31 89 LEU A CA 1
ATOM 660 C C . LEU A 1 89 ? 1.345 6.850 -3.488 1.00 93.31 89 LEU A C 1
ATOM 662 O O . LEU A 1 89 ? 0.353 6.541 -4.148 1.00 93.31 89 LEU A O 1
ATOM 666 N N . GLY A 1 90 ? 1.361 7.864 -2.625 1.00 91.19 90 GLY A N 1
ATOM 667 C CA . GLY A 1 90 ? 0.222 8.732 -2.375 1.00 91.19 90 GLY A CA 1
ATOM 668 C C . GLY A 1 90 ? -0.151 9.524 -3.621 1.00 91.19 90 GLY A C 1
ATOM 669 O O . GLY A 1 90 ? -1.275 9.391 -4.126 1.00 91.19 90 GLY A O 1
ATOM 670 N N . GLY A 1 91 ? 0.828 10.232 -4.188 1.00 90.44 91 GLY A N 1
ATOM 671 C CA . GLY A 1 91 ? 0.675 10.951 -5.451 1.00 90.44 91 GLY A CA 1
ATOM 672 C C . GLY A 1 91 ? 0.390 10.025 -6.637 1.00 90.44 91 GLY A C 1
ATOM 673 O O . GLY A 1 91 ? -0.516 10.280 -7.431 1.00 90.44 91 GLY A O 1
ATOM 674 N N . LEU A 1 92 ? 1.094 8.892 -6.750 1.00 92.44 92 LEU A N 1
ATOM 675 C CA . LEU A 1 92 ? 0.945 7.993 -7.904 1.00 92.44 92 LEU A CA 1
ATOM 676 C C . LEU A 1 92 ? -0.408 7.266 -7.953 1.00 92.44 92 LEU A C 1
ATOM 678 O O . LEU A 1 92 ? -0.917 6.980 -9.038 1.00 92.44 92 LEU A O 1
ATOM 682 N N . LEU A 1 93 ? -0.989 6.939 -6.796 1.00 92.44 93 LEU A N 1
ATOM 683 C CA . LEU A 1 93 ? -2.341 6.377 -6.727 1.00 92.44 93 LEU A CA 1
ATOM 684 C C . LEU A 1 93 ? -3.425 7.467 -6.756 1.00 92.44 93 LEU A C 1
ATOM 686 O O . LEU A 1 93 ? -4.597 7.146 -6.970 1.00 92.44 93 LEU A O 1
ATOM 690 N N . GLY A 1 94 ? -3.040 8.732 -6.564 1.00 89.56 94 GLY A N 1
ATOM 691 C CA . GLY A 1 94 ? -3.937 9.873 -6.402 1.00 89.56 94 GLY A CA 1
ATOM 692 C C . GLY A 1 94 ? -4.854 9.711 -5.194 1.00 89.56 94 GLY A C 1
ATOM 693 O O . GLY A 1 94 ? -6.057 9.927 -5.309 1.00 89.56 94 GLY A O 1
ATOM 694 N N . ILE A 1 95 ? -4.290 9.231 -4.082 1.00 86.38 95 ILE A N 1
ATOM 695 C CA . ILE A 1 95 ? -4.986 9.082 -2.793 1.00 86.38 95 ILE A CA 1
ATOM 696 C C . ILE A 1 95 ? -4.625 10.196 -1.808 1.00 86.38 95 ILE A C 1
ATOM 698 O O . ILE A 1 95 ? -5.336 10.383 -0.822 1.00 86.38 95 ILE A O 1
ATOM 702 N N . GLU A 1 96 ? -3.543 10.926 -2.071 1.00 77.62 96 GLU A N 1
ATOM 703 C CA . GLU A 1 96 ? -3.240 12.181 -1.389 1.00 77.62 96 GLU A CA 1
ATOM 704 C C . GLU A 1 96 ? -4.088 13.298 -2.008 1.00 77.62 96 GLU A C 1
ATOM 706 O O . GLU A 1 96 ? -4.141 13.450 -3.229 1.00 77.62 96 GLU A O 1
ATOM 711 N N . GLY A 1 97 ? -4.822 14.024 -1.163 1.00 64.12 97 GLY A N 1
ATOM 712 C CA . GLY A 1 97 ? -5.615 15.175 -1.586 1.00 64.12 97 GLY A CA 1
ATOM 713 C C . GLY A 1 97 ? -4.729 16.385 -1.872 1.00 64.12 97 GLY A C 1
ATOM 714 O O . GLY A 1 97 ? -3.679 16.550 -1.255 1.00 64.12 97 GLY A O 1
ATOM 715 N N . GLU A 1 98 ? -5.173 17.245 -2.785 1.00 53.03 98 GLU A N 1
ATOM 716 C CA . GLU A 1 98 ? -4.582 18.569 -2.970 1.00 53.03 98 GLU A CA 1
ATOM 717 C C . GLU A 1 98 ? -5.017 19.462 -1.793 1.00 53.03 98 GLU A C 1
ATOM 719 O O . GLU A 1 98 ? -6.210 19.673 -1.586 1.00 53.03 98 GLU A O 1
ATOM 724 N N . GLU A 1 99 ? -4.029 19.950 -1.038 1.00 50.06 99 GLU A N 1
ATOM 725 C CA . GLU A 1 99 ? -4.113 21.039 -0.051 1.00 50.06 99 GLU A CA 1
ATOM 726 C C . GLU A 1 99 ? -4.828 20.711 1.292 1.00 50.06 99 GLU A C 1
ATOM 728 O O . GLU A 1 99 ? -6.017 20.413 1.385 1.00 50.06 99 GLU A O 1
ATOM 733 N N . GLU A 1 100 ? -4.037 20.773 2.374 1.00 50.16 100 GLU A N 1
ATOM 734 C CA . GLU A 1 100 ? -4.402 20.904 3.803 1.00 50.16 100 GLU A CA 1
ATOM 735 C C . GLU A 1 100 ? -5.236 19.801 4.488 1.00 50.16 100 GLU A C 1
ATOM 737 O O . GLU A 1 100 ? -5.316 19.771 5.719 1.00 50.16 100 GLU A O 1
ATOM 742 N N . GLN A 1 101 ? -5.790 18.831 3.760 1.00 52.69 101 GLN A N 1
ATOM 743 C CA . GLN A 1 101 ? -6.429 17.651 4.355 1.00 52.69 101 GLN A CA 1
ATOM 744 C C . GLN A 1 101 ? -6.017 16.377 3.616 1.00 52.69 101 GLN A C 1
ATOM 746 O O . GLN A 1 101 ? -6.761 15.861 2.781 1.00 52.69 101 GLN A O 1
ATOM 751 N N . ILE A 1 102 ? -4.844 15.824 3.960 1.00 57.75 102 ILE A N 1
ATOM 752 C CA . ILE A 1 102 ? -4.444 14.472 3.539 1.00 57.75 102 ILE A CA 1
ATOM 753 C C . ILE A 1 102 ? -5.417 13.472 4.175 1.00 57.75 102 ILE A C 1
ATOM 755 O O . ILE A 1 102 ? -5.227 12.966 5.284 1.00 57.75 102 ILE A O 1
ATOM 759 N N . SER A 1 103 ? -6.510 13.220 3.467 1.00 71.62 103 SER A N 1
ATOM 760 C CA . SER A 1 103 ? -7.489 12.197 3.776 1.00 71.62 103 SER A CA 1
ATOM 761 C C . SER A 1 103 ? -7.372 11.136 2.700 1.00 71.62 103 SER A C 1
ATOM 763 O O . SER A 1 103 ? -7.875 11.303 1.594 1.00 71.62 103 SER A O 1
ATOM 765 N N . TYR A 1 104 ? -6.772 10.002 3.055 1.00 85.00 104 TYR A N 1
ATOM 766 C CA . TYR A 1 104 ? -6.676 8.807 2.210 1.00 85.00 104 TYR A CA 1
ATOM 767 C C . TYR A 1 104 ? -8.052 8.191 1.864 1.00 85.00 104 TYR A C 1
ATOM 769 O O . TYR A 1 104 ? -8.138 7.085 1.331 1.00 85.00 104 TYR A O 1
ATOM 777 N N . GLY A 1 105 ? -9.159 8.871 2.193 1.00 86.38 105 GLY A N 1
ATOM 778 C CA . GLY A 1 105 ? -10.511 8.507 1.786 1.00 86.38 105 GLY A CA 1
ATOM 779 C C . GLY A 1 105 ? -10.961 7.147 2.309 1.00 86.38 105 GLY A C 1
ATOM 780 O O . GLY A 1 105 ? -11.677 6.443 1.604 1.00 86.38 105 GLY A O 1
ATOM 781 N N . GLY A 1 106 ? -10.508 6.733 3.493 1.00 88.75 106 GLY A N 1
ATOM 782 C CA . GLY A 1 106 ? -10.809 5.412 4.047 1.00 88.75 106 GLY A CA 1
ATOM 783 C C . GLY A 1 106 ? -10.002 4.271 3.417 1.00 88.75 106 GLY A C 1
ATOM 784 O O . GLY A 1 106 ? -10.275 3.108 3.715 1.00 88.75 106 GLY A O 1
ATOM 785 N N . VAL A 1 107 ? -9.037 4.563 2.536 1.00 92.19 107 VAL A N 1
ATOM 786 C CA . VAL A 1 107 ? -8.209 3.554 1.866 1.00 92.19 107 VAL A CA 1
ATOM 787 C C . VAL A 1 107 ? -6.894 3.354 2.613 1.00 92.19 107 VAL A C 1
ATOM 789 O O . VAL A 1 107 ? -6.073 4.261 2.724 1.00 92.19 107 VAL A O 1
ATOM 792 N N . GLU A 1 108 ? -6.677 2.136 3.097 1.00 92.69 108 GLU A N 1
ATOM 793 C CA . GLU A 1 108 ? -5.428 1.713 3.726 1.00 92.69 108 GLU A CA 1
ATOM 794 C C . GLU A 1 108 ? -4.582 0.917 2.723 1.00 92.69 108 GLU A C 1
ATOM 796 O O . GLU A 1 108 ? -5.037 -0.083 2.163 1.00 92.69 108 GLU A O 1
ATOM 801 N N . VAL A 1 109 ? -3.351 1.359 2.481 1.00 95.31 109 VAL A N 1
ATOM 802 C CA . VAL A 1 109 ? -2.422 0.783 1.509 1.00 95.31 109 VAL A CA 1
ATOM 803 C C . VAL A 1 109 ? -1.276 0.091 2.239 1.00 95.31 109 VAL A C 1
ATOM 805 O O . VAL A 1 109 ? -0.441 0.737 2.856 1.00 95.31 109 VAL A O 1
ATOM 808 N N . TRP A 1 110 ? -1.205 -1.234 2.167 1.00 96.50 110 TRP A N 1
ATOM 809 C CA . TRP A 1 110 ? -0.125 -2.030 2.752 1.00 96.50 110 TRP A CA 1
ATOM 810 C C . TRP A 1 110 ? 0.976 -2.259 1.728 1.00 96.50 110 TRP A C 1
ATOM 812 O O . TRP A 1 110 ? 0.738 -2.897 0.705 1.00 96.50 110 TRP A O 1
ATOM 822 N N . VAL A 1 111 ? 2.185 -1.793 2.012 1.00 97.00 111 VAL A N 1
ATOM 823 C CA . VAL A 1 111 ? 3.340 -1.926 1.122 1.00 97.00 111 VAL A CA 1
ATOM 824 C C . VAL A 1 111 ? 4.270 -3.002 1.661 1.00 97.00 111 VAL A C 1
ATOM 826 O O . VAL A 1 111 ? 4.863 -2.849 2.724 1.00 97.00 111 VAL A O 1
ATOM 829 N N . ILE A 1 112 ? 4.393 -4.098 0.917 1.00 97.06 112 ILE A N 1
ATOM 830 C CA . ILE A 1 112 ? 5.331 -5.190 1.182 1.00 97.06 112 ILE A CA 1
ATOM 831 C C . ILE A 1 112 ? 6.266 -5.254 -0.025 1.00 97.06 112 ILE A C 1
ATOM 833 O O . ILE A 1 112 ? 5.930 -5.847 -1.052 1.00 97.06 112 ILE A O 1
ATOM 837 N N . ASP A 1 113 ? 7.416 -4.592 0.073 1.00 95.31 113 ASP A N 1
ATOM 838 C CA . ASP A 1 113 ? 8.364 -4.430 -1.030 1.00 95.31 113 ASP A CA 1
ATOM 839 C C . ASP A 1 113 ? 9.801 -4.630 -0.526 1.00 95.31 113 ASP A C 1
ATOM 841 O O . ASP A 1 113 ? 10.203 -4.056 0.483 1.00 95.31 113 ASP A O 1
ATOM 845 N N . ALA A 1 114 ? 10.578 -5.459 -1.223 1.00 92.44 114 ALA A N 1
ATOM 846 C CA . ALA A 1 114 ? 11.979 -5.731 -0.891 1.00 92.44 114 ALA A CA 1
ATOM 847 C C . ALA A 1 114 ? 12.949 -4.754 -1.581 1.00 92.44 114 ALA A C 1
ATOM 849 O O . ALA A 1 114 ? 14.159 -4.807 -1.366 1.00 92.44 114 ALA A O 1
ATOM 850 N N . ARG A 1 115 ? 12.442 -3.879 -2.456 1.00 91.56 115 ARG A N 1
ATOM 851 C CA . ARG A 1 115 ? 13.270 -2.949 -3.230 1.00 91.56 115 ARG A CA 1
ATOM 852 C C . ARG A 1 115 ? 13.607 -1.710 -2.407 1.00 91.56 115 ARG A C 1
ATOM 854 O O . ARG A 1 115 ? 12.824 -1.273 -1.566 1.00 91.56 115 ARG A O 1
ATOM 861 N N . ARG A 1 116 ? 14.789 -1.155 -2.664 1.00 93.88 116 ARG A N 1
ATOM 862 C CA . ARG A 1 116 ? 15.367 0.008 -1.978 1.00 93.88 116 ARG A CA 1
ATOM 863 C C . ARG A 1 116 ? 15.947 0.982 -3.012 1.00 93.88 116 ARG A C 1
ATOM 865 O O . ARG A 1 116 ? 16.336 0.522 -4.089 1.00 93.88 116 ARG A O 1
ATOM 872 N N . PRO A 1 117 ? 16.055 2.287 -2.702 1.00 94.62 117 PRO A N 1
ATOM 873 C CA . PRO A 1 117 ? 15.715 2.940 -1.429 1.00 94.62 117 PRO A CA 1
ATOM 874 C C . PRO A 1 117 ? 14.204 3.121 -1.221 1.00 94.62 117 PRO A C 1
ATOM 876 O O . PRO A 1 117 ? 13.434 3.101 -2.179 1.00 94.62 117 PRO A O 1
ATOM 879 N N . TRP A 1 118 ? 13.785 3.298 0.032 1.00 95.19 118 TRP A N 1
ATOM 880 C CA . TRP A 1 118 ? 12.401 3.631 0.369 1.00 95.19 118 TRP A CA 1
ATOM 881 C C . TRP A 1 118 ? 12.066 5.082 0.015 1.00 95.19 118 TRP A C 1
ATOM 883 O O . TRP A 1 118 ? 12.891 5.981 0.178 1.00 95.19 118 TRP A O 1
ATOM 893 N N . ASN A 1 119 ? 10.827 5.328 -0.407 1.00 95.56 119 ASN A N 1
ATOM 894 C CA . ASN A 1 119 ? 10.272 6.675 -0.414 1.00 95.56 119 ASN A CA 1
ATOM 895 C C . ASN A 1 119 ? 9.938 7.104 1.029 1.00 95.56 119 ASN A C 1
ATOM 897 O O . ASN A 1 119 ? 9.131 6.461 1.698 1.00 95.56 119 ASN A O 1
ATOM 901 N N . LEU A 1 120 ? 10.557 8.190 1.503 1.00 94.06 120 LEU A N 1
ATOM 902 C CA . LEU A 1 120 ? 10.403 8.660 2.887 1.00 94.06 120 LEU A CA 1
ATOM 903 C C . LEU A 1 120 ? 8.989 9.169 3.193 1.00 94.06 120 LEU A C 1
ATOM 905 O O . LEU A 1 120 ? 8.522 9.003 4.316 1.00 94.06 120 LEU A O 1
ATOM 909 N N . GLY A 1 121 ? 8.293 9.721 2.192 1.00 91.75 121 GLY A N 1
ATOM 910 C CA . GLY A 1 121 ? 6.888 10.116 2.305 1.00 91.75 121 GLY A CA 1
ATOM 911 C C . GLY A 1 121 ? 6.002 8.920 2.643 1.00 91.75 121 GLY A C 1
ATOM 912 O O . GLY A 1 121 ? 5.262 8.968 3.614 1.00 91.75 121 GLY A O 1
ATOM 913 N N . ASN A 1 122 ? 6.179 7.790 1.955 1.00 93.12 122 ASN A N 1
ATOM 914 C CA . ASN A 1 122 ? 5.441 6.562 2.267 1.00 93.12 122 ASN A CA 1
ATOM 915 C C . ASN A 1 122 ? 5.737 6.026 3.679 1.00 93.12 122 ASN A C 1
ATOM 917 O O . ASN A 1 122 ? 4.846 5.483 4.327 1.00 93.12 122 ASN A O 1
ATOM 921 N N . VAL A 1 123 ? 6.992 6.111 4.134 1.00 93.62 123 VAL A N 1
ATOM 922 C CA . VAL A 1 123 ? 7.429 5.513 5.409 1.00 93.62 123 VAL A CA 1
ATOM 923 C C . VAL A 1 123 ? 7.035 6.383 6.606 1.00 93.62 123 VAL A C 1
ATOM 925 O O . VAL A 1 123 ? 6.494 5.874 7.588 1.00 93.62 123 VAL A O 1
ATOM 928 N N . PHE A 1 124 ? 7.310 7.685 6.536 1.00 91.75 124 PHE A N 1
ATOM 929 C CA . PHE A 1 124 ? 7.167 8.608 7.665 1.00 91.75 124 PHE A CA 1
ATOM 930 C C . PHE A 1 124 ? 5.935 9.514 7.551 1.00 91.75 124 PHE A C 1
ATOM 932 O O . PHE A 1 124 ? 5.361 9.871 8.578 1.00 91.75 124 PHE A O 1
ATOM 939 N N . GLY A 1 125 ? 5.499 9.835 6.330 1.00 87.12 125 GLY A N 1
ATOM 940 C CA . GLY A 1 125 ? 4.324 10.667 6.031 1.00 87.12 125 GLY A CA 1
ATOM 941 C C . GLY A 1 125 ? 3.077 9.887 5.599 1.00 87.12 125 GLY A C 1
ATOM 942 O O . GLY A 1 125 ? 2.039 10.486 5.336 1.00 87.12 125 GLY A O 1
ATOM 943 N N . GLY A 1 126 ? 3.145 8.553 5.561 1.00 85.44 126 GLY A N 1
ATOM 944 C CA . GLY A 1 126 ? 2.082 7.671 5.072 1.00 85.44 126 GLY A CA 1
ATOM 945 C C . GLY A 1 126 ? 0.810 7.637 5.926 1.00 85.44 126 GLY A C 1
ATOM 946 O O . GLY A 1 126 ? 0.010 6.722 5.803 1.00 85.44 126 GLY A O 1
ATOM 947 N N . HIS A 1 127 ? 0.583 8.583 6.826 1.00 83.31 127 HIS A N 1
ATOM 948 C CA . HIS A 1 127 ? -0.565 8.572 7.732 1.00 83.31 127 HIS A CA 1
ATOM 949 C C . HIS A 1 127 ? -1.414 9.820 7.491 1.00 83.31 127 HIS A C 1
ATOM 951 O O . HIS A 1 127 ? -0.875 10.829 7.035 1.00 83.31 127 HIS A O 1
ATOM 957 N N . PRO A 1 128 ? -2.740 9.779 7.735 1.00 75.69 128 PRO A N 1
ATOM 958 C CA . PRO A 1 128 ? -3.561 10.985 7.663 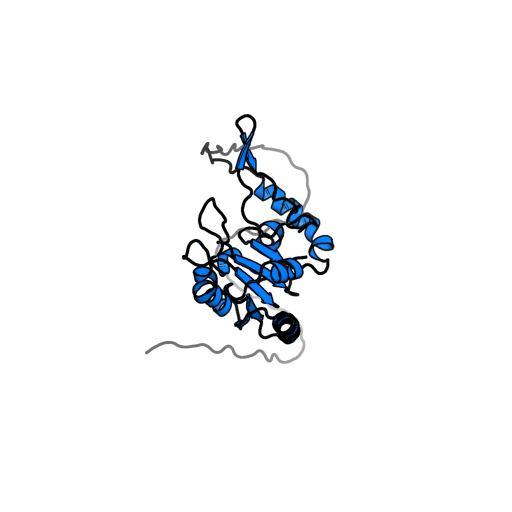1.00 75.69 128 PRO A CA 1
ATOM 959 C C . PRO A 1 128 ? -2.970 12.083 8.548 1.00 75.69 128 PRO A C 1
ATOM 961 O O . PRO A 1 128 ? -2.266 11.777 9.505 1.00 75.69 128 PRO A O 1
ATOM 964 N N . LEU A 1 129 ? -3.268 13.349 8.262 1.00 68.00 129 LEU A N 1
ATOM 965 C CA . LEU A 1 129 ? -2.832 14.426 9.148 1.00 68.00 129 LEU A CA 1
ATOM 966 C C . LEU A 1 129 ? -3.544 14.336 10.506 1.00 68.00 129 LEU A C 1
ATOM 968 O O . LEU A 1 129 ? -4.751 14.080 10.600 1.00 68.00 129 LEU A O 1
ATOM 972 N N . SER A 1 130 ? -2.764 14.588 11.553 1.00 64.38 130 SER A N 1
ATOM 973 C CA . SER A 1 130 ? -3.211 14.741 12.933 1.00 64.38 130 SER A CA 1
ATOM 974 C C . SER A 1 130 ? -4.280 15.829 13.029 1.00 64.38 130 SER A C 1
ATOM 976 O O . SER A 1 130 ? -4.116 16.913 12.474 1.00 64.38 130 SER A O 1
ATOM 978 N N . ALA A 1 131 ? -5.374 15.575 13.752 1.00 63.19 131 ALA A N 1
ATOM 979 C CA . ALA A 1 131 ? -6.380 16.608 13.989 1.00 63.19 131 ALA A CA 1
ATOM 980 C C . ALA A 1 131 ? -5.751 17.771 14.773 1.00 63.19 131 ALA A C 1
ATOM 982 O O . ALA A 1 131 ? -5.131 17.545 15.810 1.00 63.19 131 ALA A O 1
ATOM 983 N N . GLN A 1 132 ? -5.913 19.003 14.295 1.00 65.19 132 GLN A N 1
ATOM 984 C CA . GLN A 1 132 ? -5.450 20.187 15.016 1.00 65.19 132 GLN A CA 1
ATOM 985 C C . GLN A 1 132 ? -6.429 20.535 16.138 1.00 65.19 132 GLN A C 1
ATOM 987 O O . GLN A 1 132 ? -7.642 20.588 15.926 1.00 65.19 132 GLN A O 1
ATOM 992 N N . ILE A 1 133 ? -5.902 20.761 17.338 1.00 65.06 133 ILE A N 1
ATOM 993 C CA . ILE A 1 133 ? -6.652 21.250 18.494 1.00 65.06 133 ILE A CA 1
ATOM 994 C C . ILE A 1 133 ? -6.071 22.609 18.876 1.00 65.06 133 ILE A C 1
ATOM 996 O O . ILE A 1 133 ? -4.856 22.775 18.923 1.00 65.06 133 ILE A O 1
ATOM 1000 N N . GLU A 1 134 ? -6.933 23.583 19.156 1.00 66.44 134 GLU A N 1
ATOM 1001 C CA . GLU A 1 134 ? -6.506 24.838 19.773 1.00 66.44 134 GLU A CA 1
ATOM 1002 C C . GLU A 1 134 ? -6.191 24.595 21.258 1.00 66.44 134 GLU A C 1
ATOM 1004 O O . GLU A 1 134 ? -7.099 24.419 22.075 1.00 66.44 134 GLU A O 1
ATOM 1009 N N . GLU A 1 135 ? -4.906 24.600 21.613 1.00 66.00 135 GLU A N 1
ATOM 1010 C CA . GLU A 1 135 ? -4.432 24.649 22.999 1.00 66.00 135 GLU A CA 1
ATOM 1011 C C . GLU A 1 135 ? -3.760 26.004 23.246 1.00 66.00 135 GLU A C 1
ATOM 1013 O O . GLU A 1 135 ? -2.868 26.420 22.515 1.00 66.00 135 GLU A O 1
ATOM 1018 N N . GLU A 1 136 ? -4.231 26.738 24.260 1.00 68.00 136 GLU A N 1
ATOM 1019 C CA . GLU A 1 136 ? -3.671 28.038 24.681 1.00 68.00 136 GLU A CA 1
ATOM 1020 C C . GLU A 1 136 ? -3.493 29.086 23.553 1.00 68.00 136 GLU A C 1
ATOM 1022 O O . GLU A 1 136 ? -2.654 29.979 23.643 1.00 68.00 136 GLU A O 1
ATOM 1027 N N . GLY A 1 137 ? -4.325 29.028 22.507 1.00 68.12 137 GLY A N 1
ATOM 1028 C CA . GLY A 1 137 ? -4.285 29.965 21.375 1.00 68.12 137 GLY A CA 1
ATOM 1029 C C . GLY A 1 137 ? -3.290 29.596 20.270 1.00 68.12 137 GLY A C 1
ATOM 1030 O O . GLY A 1 137 ? -3.118 30.379 19.338 1.00 68.12 137 GLY A O 1
ATOM 1031 N N . GLN A 1 138 ? -2.663 28.419 20.347 1.00 66.62 138 GLN A N 1
ATOM 1032 C CA . GLN A 1 138 ? -1.888 27.814 19.266 1.00 66.62 138 GLN A CA 1
ATOM 1033 C C . GLN A 1 138 ? -2.607 26.570 18.730 1.00 66.62 138 GLN A C 1
ATOM 1035 O O . GLN A 1 138 ? -3.186 25.790 19.486 1.00 66.62 138 GLN A O 1
ATOM 1040 N N . LEU A 1 139 ? -2.573 26.388 17.409 1.00 64.56 139 LEU A N 1
ATOM 1041 C CA . LEU A 1 139 ? -3.024 25.156 16.766 1.00 64.56 139 LEU A CA 1
ATOM 1042 C C . LEU A 1 139 ? -1.951 24.085 16.980 1.00 64.56 139 LEU A C 1
ATOM 1044 O O . LEU A 1 139 ? -0.844 24.201 16.459 1.00 64.56 139 LEU A O 1
ATOM 1048 N N . VAL A 1 140 ? -2.273 23.052 17.755 1.00 63.81 140 VAL A N 1
ATOM 1049 C CA . VAL A 1 140 ? -1.378 21.926 18.039 1.00 63.81 140 VAL A CA 1
ATOM 1050 C C . VAL A 1 140 ? -1.895 20.680 17.326 1.00 63.81 140 VAL A C 1
ATOM 1052 O O . VAL A 1 140 ? -3.067 20.320 17.440 1.00 63.81 140 VAL A O 1
ATOM 1055 N N . ASN A 1 141 ? -1.016 19.994 16.596 1.00 66.44 141 ASN A N 1
ATOM 1056 C CA . ASN A 1 141 ? -1.328 18.716 15.958 1.00 66.44 141 ASN A CA 1
ATOM 1057 C C . ASN A 1 141 ? -1.497 17.618 17.021 1.00 66.44 141 ASN A C 1
ATOM 1059 O O . ASN A 1 141 ? -0.562 17.311 17.761 1.00 66.44 141 ASN A O 1
ATOM 1063 N N . GLN A 1 142 ? -2.668 16.982 17.084 1.00 65.19 142 GLN A N 1
ATOM 1064 C CA . GLN A 1 142 ? -2.906 15.878 18.009 1.00 65.19 142 GLN A CA 1
ATOM 1065 C C . GLN A 1 142 ? -2.233 14.592 17.505 1.00 65.19 142 GLN A C 1
ATOM 1067 O O . GLN A 1 142 ? -2.641 14.074 16.467 1.00 65.19 142 GLN A O 1
ATOM 1072 N N . PRO A 1 143 ? -1.275 13.999 18.238 1.00 63.19 143 PRO A N 1
ATOM 1073 C CA . PRO A 1 143 ? -0.582 12.806 17.772 1.00 63.19 143 PRO A CA 1
ATOM 1074 C C . PRO A 1 143 ? -1.556 11.644 17.556 1.00 63.19 143 PRO A C 1
ATOM 1076 O O . PRO A 1 143 ? -2.391 11.329 18.414 1.00 63.19 143 PRO A O 1
ATOM 1079 N N . HIS A 1 144 ? -1.423 10.960 16.421 1.00 68.88 144 HIS A N 1
ATOM 1080 C CA . HIS A 1 144 ? -2.175 9.739 16.170 1.00 68.88 144 HIS A CA 1
ATOM 1081 C C . HIS A 1 144 ? -1.856 8.685 17.230 1.00 68.88 144 HIS A C 1
ATOM 1083 O O . HIS A 1 144 ? -0.706 8.304 17.454 1.00 68.88 144 HIS A O 1
ATOM 1089 N N . THR A 1 145 ? -2.899 8.177 17.888 1.00 74.50 145 THR A N 1
ATOM 1090 C CA . THR A 1 145 ? -2.728 7.187 18.953 1.00 74.50 145 THR A CA 1
ATOM 1091 C C . THR A 1 145 ? -2.086 5.916 18.401 1.00 74.50 145 THR A C 1
ATOM 1093 O O . THR A 1 145 ? -2.664 5.216 17.571 1.00 74.50 145 THR A O 1
ATOM 1096 N N . GLY A 1 146 ? -0.898 5.598 18.912 1.00 79.75 146 GLY A N 1
ATOM 1097 C CA . GLY A 1 146 ? -0.155 4.403 18.529 1.00 79.75 146 GLY A CA 1
ATOM 1098 C C . GLY A 1 146 ? 0.656 4.534 17.241 1.00 79.75 146 GLY A C 1
ATOM 1099 O O . GLY A 1 146 ? 1.002 3.505 16.668 1.00 79.75 146 GLY A O 1
ATOM 1100 N N . LEU A 1 147 ? 0.970 5.756 16.807 1.00 83.62 147 LEU A N 1
ATOM 1101 C CA . LEU A 1 147 ? 2.001 6.034 15.806 1.00 83.62 147 LEU A CA 1
ATOM 1102 C C . LEU A 1 147 ? 3.141 6.838 16.436 1.00 83.62 147 LEU A C 1
ATOM 1104 O O . LEU A 1 147 ? 2.895 7.783 17.181 1.00 83.62 147 LEU A O 1
ATOM 1108 N N . GLU A 1 148 ? 4.381 6.473 16.123 1.00 84.88 148 GLU A N 1
ATOM 1109 C CA . GLU A 1 148 ? 5.585 7.195 16.547 1.00 84.88 148 GLU A CA 1
ATOM 1110 C C . GLU A 1 148 ? 6.560 7.272 15.369 1.00 84.88 148 GLU A C 1
ATOM 1112 O O . GLU A 1 148 ? 7.104 6.252 14.952 1.00 84.88 148 GLU A O 1
ATOM 1117 N N . GLY A 1 149 ? 6.740 8.465 14.787 1.00 78.38 149 GLY A N 1
ATOM 1118 C CA . GLY A 1 149 ? 7.656 8.678 13.658 1.00 78.38 149 GLY A CA 1
ATOM 1119 C C . GLY A 1 149 ? 7.432 7.712 12.486 1.00 78.38 149 GLY A C 1
ATOM 1120 O O . GLY A 1 149 ? 8.388 7.129 11.986 1.00 78.38 149 GLY A O 1
ATOM 1121 N N . GLY A 1 150 ? 6.170 7.457 12.119 1.00 82.25 150 GLY A N 1
ATOM 1122 C CA . GLY A 1 150 ? 5.780 6.488 11.082 1.00 82.25 150 GLY A CA 1
ATOM 1123 C C . GLY A 1 150 ? 5.664 5.029 11.552 1.00 82.25 150 GLY A C 1
ATOM 1124 O O . GLY A 1 150 ? 5.040 4.213 10.871 1.00 82.25 150 GLY A O 1
ATOM 1125 N N . LYS A 1 151 ? 6.184 4.680 12.738 1.00 88.19 151 LYS A N 1
ATOM 1126 C CA . LYS A 1 151 ? 6.127 3.320 13.297 1.00 88.19 151 LYS A CA 1
ATOM 1127 C C . LYS A 1 151 ? 4.792 3.041 13.986 1.00 88.19 151 LYS A C 1
ATOM 1129 O O . LYS A 1 151 ? 4.376 3.758 14.894 1.00 88.19 151 LYS A O 1
ATOM 1134 N N . ILE A 1 152 ? 4.162 1.929 13.612 1.00 88.06 152 ILE A N 1
ATOM 1135 C CA . ILE A 1 152 ? 2.936 1.419 14.240 1.00 88.06 152 ILE A CA 1
ATOM 1136 C C . ILE A 1 152 ? 3.249 0.744 15.584 1.00 88.06 152 ILE A C 1
ATOM 1138 O O . ILE A 1 152 ? 3.995 -0.236 15.656 1.00 88.06 152 ILE A O 1
ATOM 1142 N N . LEU A 1 153 ? 2.614 1.226 16.654 1.00 87.06 153 LEU A N 1
ATOM 1143 C CA . LEU A 1 153 ? 2.701 0.694 18.015 1.00 87.06 153 LEU A CA 1
ATOM 1144 C C . LEU A 1 153 ? 1.521 -0.238 18.351 1.00 87.06 153 LEU A C 1
ATOM 1146 O O . LEU A 1 153 ? 0.540 -0.368 17.622 1.00 87.06 153 LEU A O 1
ATOM 1150 N N . ARG A 1 154 ? 1.589 -0.910 19.508 1.00 84.38 154 ARG A N 1
ATOM 1151 C CA . ARG A 1 154 ? 0.603 -1.934 19.929 1.00 84.38 154 ARG A CA 1
ATOM 1152 C C . ARG A 1 154 ? -0.819 -1.419 20.148 1.00 84.38 154 ARG A C 1
ATOM 1154 O O . ARG A 1 154 ? -1.746 -2.223 20.171 1.00 84.38 154 ARG A O 1
ATOM 1161 N N . ASN A 1 155 ? -0.981 -0.129 20.396 1.00 82.50 155 ASN A N 1
ATOM 1162 C CA . ASN A 1 155 ? -2.265 0.539 20.593 1.00 82.50 155 ASN A CA 1
ATOM 1163 C C . ASN A 1 155 ? -2.755 1.246 19.323 1.00 82.50 155 ASN A C 1
ATOM 1165 O O . ASN A 1 155 ? -3.756 1.954 19.398 1.00 82.50 155 ASN A O 1
ATOM 1169 N N . TYR A 1 156 ? -2.076 1.056 18.187 1.00 83.25 156 TYR A N 1
ATOM 1170 C CA . TYR A 1 156 ? -2.519 1.599 16.915 1.00 83.25 156 TYR A CA 1
ATOM 1171 C C . TYR A 1 156 ? -3.913 1.093 16.571 1.00 83.25 156 TYR A C 1
ATOM 1173 O O . TYR A 1 156 ? -4.179 -0.114 16.569 1.00 83.25 156 TYR A O 1
ATOM 1181 N N . ASN A 1 157 ? -4.801 2.025 16.264 1.00 79.00 157 ASN A N 1
ATOM 1182 C CA . ASN A 1 157 ? -6.101 1.705 15.718 1.00 79.00 157 ASN A CA 1
ATOM 1183 C C . ASN A 1 157 ? -6.096 2.113 14.242 1.00 79.00 157 ASN A C 1
ATOM 1185 O O . ASN A 1 157 ? -5.947 3.309 13.981 1.00 79.00 157 ASN A O 1
ATOM 1189 N N . PRO A 1 158 ? -6.233 1.156 13.303 1.00 77.81 158 PRO A N 1
ATOM 1190 C CA . PRO A 1 158 ? -6.384 1.457 11.884 1.00 77.81 158 PRO A CA 1
ATOM 1191 C C . PRO A 1 158 ? -7.398 2.580 11.668 1.00 77.81 158 PRO A C 1
ATOM 1193 O O . PRO A 1 158 ? -8.480 2.581 12.265 1.00 77.81 158 PRO A O 1
ATOM 1196 N N . SER A 1 159 ? -6.975 3.587 10.909 1.00 69.12 159 SER A N 1
ATOM 1197 C CA . SER A 1 159 ? -7.635 4.892 10.840 1.00 69.12 159 SER A CA 1
ATOM 1198 C C . SER A 1 159 ? -8.414 5.063 9.526 1.00 69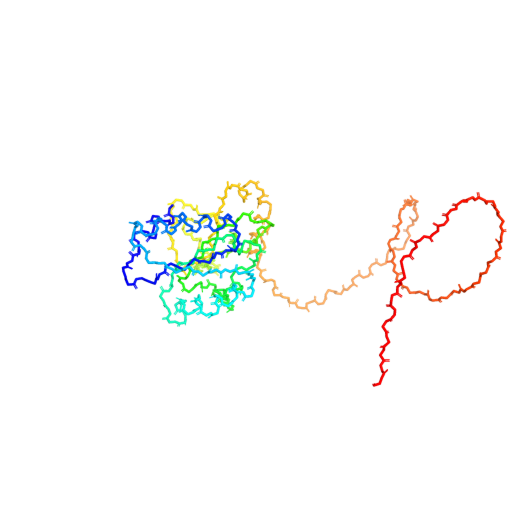.12 159 SER A C 1
ATOM 1200 O O . SER A 1 159 ? -8.789 4.076 8.898 1.00 69.12 159 SER A O 1
ATOM 1202 N N . LYS A 1 160 ? -8.675 6.302 9.085 1.00 73.62 160 LYS A N 1
ATOM 1203 C CA . LYS A 1 160 ? -9.366 6.629 7.819 1.00 73.62 160 LYS A CA 1
ATOM 1204 C C . LYS A 1 160 ? -8.495 6.384 6.568 1.00 73.62 160 LYS A C 1
ATOM 1206 O O . LYS A 1 160 ? -8.612 7.108 5.582 1.00 73.62 160 LYS A O 1
ATOM 1211 N N . GLY A 1 161 ? -7.626 5.381 6.607 1.00 85.00 161 GLY A N 1
ATOM 1212 C CA . GLY A 1 161 ? -6.649 5.084 5.566 1.00 85.00 161 GLY A CA 1
ATOM 1213 C C . GLY A 1 161 ? -5.225 5.513 5.914 1.00 85.00 161 GLY A C 1
ATOM 1214 O O . GLY A 1 161 ? -4.931 5.849 7.062 1.00 85.00 161 GLY A O 1
ATOM 1215 N N . GLY A 1 162 ? -4.351 5.445 4.915 1.00 90.69 162 GLY A N 1
ATOM 1216 C CA . GLY A 1 162 ? -2.911 5.678 5.041 1.00 90.69 162 GLY A CA 1
ATOM 1217 C C . GLY A 1 162 ? -2.093 4.632 4.290 1.00 90.69 162 GLY A C 1
ATOM 1218 O O . GLY A 1 162 ? -2.591 3.564 3.942 1.00 90.69 162 GLY A O 1
ATOM 1219 N N . ILE A 1 163 ? -0.828 4.934 4.049 1.00 93.38 163 ILE A N 1
ATOM 1220 C CA . ILE A 1 163 ? 0.206 4.041 3.547 1.00 93.38 163 ILE A CA 1
ATOM 1221 C C . ILE A 1 163 ? 0.963 3.437 4.736 1.00 93.38 163 ILE A C 1
ATOM 1223 O O . ILE A 1 163 ? 1.539 4.126 5.571 1.00 93.38 163 ILE A O 1
ATOM 1227 N N . ILE A 1 164 ? 0.980 2.110 4.799 1.00 94.12 164 ILE A N 1
ATOM 1228 C CA . ILE A 1 164 ? 1.643 1.340 5.845 1.00 94.12 164 ILE A CA 1
ATOM 1229 C C . ILE A 1 164 ? 2.710 0.461 5.208 1.00 94.12 164 ILE A C 1
ATOM 1231 O O . ILE A 1 164 ? 2.398 -0.496 4.494 1.00 94.12 164 ILE A O 1
ATOM 1235 N N . VAL A 1 165 ? 3.972 0.751 5.511 1.00 95.19 165 VAL A N 1
ATOM 1236 C CA . VAL A 1 165 ? 5.118 -0.027 5.033 1.00 95.19 165 VAL A CA 1
ATOM 1237 C C . VAL A 1 165 ? 5.426 -1.175 5.995 1.00 95.19 165 VAL A C 1
ATOM 1239 O O . VAL A 1 165 ? 5.482 -0.997 7.212 1.00 95.19 165 VAL A O 1
ATOM 1242 N N . PHE A 1 166 ? 5.611 -2.375 5.445 1.00 94.69 166 PHE A N 1
ATOM 1243 C CA . PHE A 1 166 ? 6.049 -3.549 6.191 1.00 94.69 166 PHE A CA 1
ATOM 1244 C C . PHE A 1 166 ? 7.573 -3.613 6.179 1.00 94.69 166 PHE A C 1
ATOM 1246 O O . PHE A 1 166 ? 8.179 -3.961 5.168 1.00 94.69 166 PHE A O 1
ATOM 1253 N N . ASP A 1 167 ? 8.154 -3.284 7.326 1.00 93.31 167 ASP A N 1
ATOM 1254 C CA . ASP A 1 167 ? 9.589 -3.325 7.584 1.00 93.31 167 ASP A CA 1
ATOM 1255 C C . ASP A 1 167 ? 10.036 -4.731 8.021 1.00 93.31 167 ASP A C 1
ATOM 1257 O O . ASP A 1 167 ? 9.399 -5.356 8.878 1.00 93.31 167 ASP A O 1
ATOM 1261 N N . ASP A 1 168 ? 11.133 -5.229 7.452 1.00 89.75 168 ASP A N 1
ATOM 1262 C CA . ASP A 1 168 ? 11.843 -6.427 7.923 1.00 89.75 168 ASP A CA 1
ATOM 1263 C C . ASP A 1 168 ? 12.962 -6.096 8.928 1.00 89.75 168 ASP A C 1
ATOM 1265 O O . ASP A 1 168 ? 13.593 -7.001 9.483 1.00 89.75 168 ASP A O 1
ATOM 1269 N N . GLY A 1 169 ? 13.129 -4.808 9.233 1.00 90.44 169 GLY A N 1
ATOM 1270 C CA . GLY A 1 169 ? 13.987 -4.252 10.268 1.00 90.44 169 GLY A CA 1
ATOM 1271 C C . GLY A 1 169 ? 15.012 -3.260 9.729 1.00 90.44 169 GLY A C 1
ATOM 1272 O O . GLY A 1 169 ? 15.775 -2.720 10.531 1.00 90.44 169 GLY A O 1
ATOM 1273 N N . ASP A 1 170 ? 15.077 -3.043 8.417 1.00 91.44 170 ASP A N 1
ATOM 1274 C CA . ASP A 1 170 ? 16.057 -2.149 7.812 1.00 91.44 170 ASP A CA 1
ATOM 1275 C C . ASP A 1 170 ? 15.687 -0.672 7.947 1.00 91.44 170 ASP A C 1
ATOM 1277 O O . ASP A 1 170 ? 16.575 0.154 8.136 1.00 91.44 170 ASP A O 1
ATOM 1281 N N . ILE A 1 171 ? 14.397 -0.330 7.985 1.00 92.31 171 ILE A N 1
ATOM 1282 C CA . ILE A 1 171 ? 13.964 1.041 8.284 1.00 92.31 171 ILE A CA 1
ATOM 1283 C C . ILE A 1 171 ? 14.402 1.419 9.699 1.00 92.31 171 ILE A C 1
ATOM 1285 O O . ILE A 1 171 ? 14.972 2.489 9.910 1.00 92.31 171 ILE A O 1
ATOM 1289 N N . GLU A 1 172 ? 14.175 0.535 10.673 1.00 89.62 172 GLU A N 1
ATOM 1290 C CA . GLU A 1 172 ? 14.569 0.783 12.063 1.00 89.62 172 GLU A CA 1
ATOM 1291 C C . GLU A 1 172 ? 16.093 0.858 12.256 1.00 89.62 172 GLU A C 1
ATOM 1293 O O . GLU A 1 172 ? 16.560 1.617 13.107 1.00 89.62 172 GLU A O 1
ATOM 1298 N N . GLN A 1 173 ? 16.866 0.088 11.488 1.00 91.69 173 GLN A N 1
ATOM 1299 C CA . GLN A 1 173 ? 18.324 0.025 11.625 1.00 91.69 173 GLN A CA 1
ATOM 1300 C C . GLN A 1 173 ? 19.042 1.143 10.865 1.00 91.69 173 GLN A C 1
ATOM 1302 O O . GLN A 1 173 ? 19.947 1.767 11.422 1.00 91.69 173 GLN A O 1
ATOM 1307 N N . ASP A 1 174 ? 18.625 1.412 9.629 1.00 93.38 174 ASP A N 1
ATOM 1308 C CA . ASP A 1 174 ? 19.433 2.173 8.678 1.00 93.38 174 ASP A CA 1
ATOM 1309 C C . ASP A 1 174 ? 18.869 3.571 8.385 1.00 93.38 174 ASP A C 1
ATOM 1311 O O . ASP A 1 174 ? 19.643 4.451 8.025 1.00 93.38 174 ASP A O 1
ATOM 1315 N N . LEU A 1 175 ? 17.565 3.818 8.584 1.00 94.00 175 LEU A N 1
ATOM 1316 C CA . LEU A 1 175 ? 16.903 5.074 8.179 1.00 94.00 175 LEU A CA 1
ATOM 1317 C C . LEU A 1 175 ? 16.684 6.077 9.332 1.00 94.00 175 LEU A C 1
ATOM 1319 O O . LEU A 1 175 ? 15.810 6.944 9.264 1.00 94.00 175 LEU A O 1
ATOM 1323 N N . SER A 1 176 ? 17.445 5.970 10.426 1.00 92.69 176 SER A N 1
ATOM 1324 C CA . SER A 1 176 ? 17.262 6.847 11.597 1.00 92.69 176 SER A CA 1
ATOM 1325 C C . SER A 1 176 ? 17.587 8.319 11.312 1.00 92.69 176 SER A C 1
ATOM 1327 O O . SER A 1 176 ? 16.847 9.199 11.749 1.00 92.69 176 SER A O 1
ATOM 1329 N N . ALA A 1 177 ? 18.640 8.595 10.539 1.00 94.38 177 ALA A N 1
ATOM 1330 C CA . ALA A 1 177 ? 19.026 9.959 10.181 1.00 94.38 177 ALA A CA 1
ATOM 1331 C C . ALA A 1 177 ? 18.022 10.590 9.204 1.00 94.38 177 ALA A C 1
ATOM 1333 O O . ALA A 1 177 ? 17.640 11.748 9.358 1.00 94.38 177 ALA A O 1
ATOM 1334 N N . GLU A 1 178 ? 17.559 9.812 8.227 1.00 94.38 178 GLU A N 1
ATOM 1335 C CA . GLU A 1 178 ? 16.541 10.195 7.255 1.00 94.38 178 GLU A CA 1
ATOM 1336 C C . GLU A 1 178 ? 15.207 10.478 7.940 1.00 94.38 178 GLU A C 1
ATOM 1338 O O . GLU A 1 178 ? 14.545 11.454 7.593 1.00 94.38 178 GLU A O 1
ATOM 1343 N N . ARG A 1 179 ? 14.833 9.666 8.938 1.00 92.31 179 ARG A N 1
ATOM 1344 C CA . ARG A 1 179 ? 13.655 9.906 9.776 1.00 92.31 179 ARG A CA 1
ATOM 1345 C C . ARG A 1 179 ? 13.756 11.248 10.485 1.00 92.31 179 ARG A C 1
ATOM 1347 O O . ARG A 1 179 ? 12.835 12.052 10.389 1.00 92.31 179 ARG A O 1
ATOM 1354 N N . ASP A 1 180 ? 14.852 11.481 11.202 1.00 91.62 180 ASP A N 1
ATOM 1355 C CA . ASP A 1 180 ? 15.011 12.681 12.024 1.00 91.62 180 ASP A CA 1
ATOM 1356 C C . ASP A 1 180 ? 15.052 13.943 11.146 1.00 91.62 180 ASP A C 1
ATOM 1358 O O . ASP A 1 180 ? 14.415 14.948 11.469 1.00 91.62 180 ASP A O 1
ATOM 1362 N N . ALA A 1 181 ? 15.719 13.868 9.988 1.00 93.12 181 ALA A N 1
ATOM 1363 C CA . ALA A 1 181 ? 15.721 14.935 8.992 1.00 93.12 181 ALA A CA 1
ATOM 1364 C C . ALA A 1 181 ? 14.321 15.188 8.408 1.00 93.12 181 ALA A C 1
ATOM 1366 O O . ALA A 1 181 ? 13.898 16.338 8.317 1.00 93.12 181 ALA A O 1
ATOM 1367 N N . TYR A 1 182 ? 13.589 14.130 8.044 1.00 91.50 182 TYR A N 1
ATOM 1368 C CA . TYR A 1 182 ? 12.238 14.242 7.495 1.00 91.50 182 TYR A CA 1
ATOM 1369 C C . TYR A 1 182 ? 11.265 14.871 8.497 1.00 91.50 182 TYR A C 1
ATOM 1371 O O . TYR A 1 182 ? 10.581 15.833 8.160 1.00 91.50 182 TYR A O 1
ATOM 1379 N N . LEU A 1 183 ? 11.234 14.374 9.739 1.00 88.06 183 LEU A N 1
ATOM 1380 C CA . LEU A 1 183 ? 10.355 14.903 10.785 1.00 88.06 183 LEU A CA 1
ATOM 1381 C C . LEU A 1 183 ? 10.672 16.367 11.101 1.00 88.06 183 LEU A C 1
ATOM 1383 O O . LEU A 1 183 ? 9.755 17.174 11.203 1.00 88.06 183 LEU A O 1
ATOM 1387 N N . SER A 1 184 ? 11.959 16.725 11.159 1.00 89.62 184 SER A N 1
ATOM 1388 C CA . SER A 1 184 ? 12.369 18.116 11.376 1.00 89.62 184 SER A CA 1
ATOM 1389 C C . SER A 1 184 ? 11.849 19.042 10.276 1.00 89.62 184 SER A C 1
ATOM 1391 O O . SER A 1 184 ? 11.374 20.127 10.579 1.00 89.62 184 SER A O 1
ATOM 1393 N N . LEU A 1 185 ? 11.901 18.617 9.008 1.00 87.19 185 LEU A N 1
ATOM 1394 C CA . LEU A 1 185 ? 11.394 19.412 7.884 1.00 87.19 185 LEU A CA 1
ATOM 1395 C C . LEU A 1 185 ? 9.870 19.555 7.901 1.00 87.19 185 LEU A C 1
ATOM 1397 O O . LEU A 1 185 ? 9.366 20.617 7.558 1.00 87.19 185 LEU A O 1
ATOM 1401 N N . VAL A 1 186 ? 9.142 18.509 8.299 1.00 82.69 186 VAL A N 1
ATOM 1402 C CA . VAL A 1 186 ? 7.673 18.550 8.404 1.00 82.69 186 VAL A CA 1
ATOM 140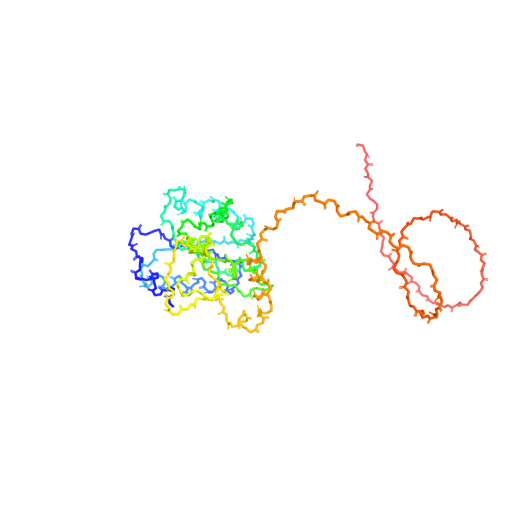3 C C . VAL A 1 186 ? 7.214 19.447 9.559 1.00 82.69 186 VAL A C 1
ATOM 1405 O O . VAL A 1 186 ? 6.166 20.077 9.467 1.00 82.69 186 VAL A O 1
ATOM 1408 N N . GLU A 1 187 ? 7.985 19.518 10.645 1.00 78.88 187 GLU A N 1
ATOM 1409 C CA . GLU A 1 187 ? 7.688 20.384 11.794 1.00 78.88 187 GLU A CA 1
ATOM 1410 C C . GLU A 1 187 ? 8.070 21.855 11.569 1.00 78.88 187 GLU A C 1
ATOM 1412 O O . GLU A 1 187 ? 7.625 22.723 12.324 1.00 78.88 187 GLU A O 1
ATOM 1417 N N . MET A 1 188 ? 8.887 22.161 10.555 1.00 79.75 188 MET A N 1
ATOM 1418 C CA . MET A 1 188 ? 9.264 23.539 10.257 1.00 79.75 188 MET A CA 1
ATOM 1419 C C . MET A 1 188 ? 8.038 24.331 9.775 1.00 79.75 188 MET A C 1
ATOM 1421 O O . MET A 1 188 ? 7.421 23.944 8.783 1.00 79.75 188 MET A O 1
ATOM 1425 N N . PRO A 1 189 ? 7.684 25.451 10.435 1.00 72.06 189 PRO A N 1
ATOM 1426 C CA . PRO A 1 189 ? 6.602 26.302 9.963 1.00 72.06 189 PRO A CA 1
ATOM 1427 C C . PRO A 1 189 ? 6.959 26.879 8.591 1.00 72.06 189 PRO A C 1
ATOM 1429 O O . PRO A 1 189 ? 8.109 27.263 8.357 1.00 72.06 189 PRO A O 1
ATOM 1432 N N . GLU A 1 190 ? 5.971 26.969 7.700 1.00 69.19 190 GLU A N 1
ATOM 1433 C CA . GLU A 1 190 ? 6.129 27.690 6.441 1.00 69.19 190 GLU A CA 1
ATOM 1434 C C . GLU A 1 190 ? 6.460 29.150 6.764 1.00 69.19 190 GLU A C 1
ATOM 1436 O O . GLU A 1 190 ? 5.678 29.870 7.388 1.00 69.19 190 GLU A O 1
ATOM 1441 N N . ILE A 1 191 ? 7.672 29.573 6.411 1.00 69.25 191 ILE A N 1
ATOM 1442 C CA . ILE A 1 191 ? 8.073 30.967 6.553 1.00 69.25 191 ILE A CA 1
ATOM 1443 C C . ILE A 1 191 ? 7.360 31.708 5.425 1.00 69.25 191 ILE A C 1
ATOM 1445 O O . ILE A 1 191 ? 7.692 31.509 4.257 1.00 69.25 191 ILE A O 1
ATOM 1449 N N . GLU A 1 192 ? 6.376 32.542 5.763 1.00 56.38 192 GLU A N 1
ATOM 1450 C CA . GLU A 1 192 ? 5.864 33.537 4.825 1.00 56.38 192 GLU A CA 1
ATOM 1451 C C . GLU A 1 192 ? 7.055 34.397 4.390 1.00 56.38 192 GLU A C 1
ATOM 1453 O O . GLU A 1 192 ? 7.667 35.083 5.215 1.00 56.38 192 GLU A O 1
ATOM 1458 N N . ASP A 1 193 ? 7.418 34.308 3.110 1.00 60.31 193 ASP A N 1
ATOM 1459 C CA . ASP A 1 193 ? 8.413 35.166 2.473 1.00 60.31 193 ASP A CA 1
ATOM 1460 C C . ASP A 1 193 ? 7.876 36.605 2.482 1.00 60.31 193 ASP A C 1
ATOM 1462 O O . ASP A 1 193 ? 7.268 37.097 1.529 1.00 60.31 193 ASP A O 1
ATOM 1466 N N . ASN A 1 194 ? 8.015 37.270 3.629 1.00 53.22 194 ASN A N 1
ATOM 1467 C CA . ASN A 1 194 ? 7.908 38.712 3.732 1.00 53.22 194 ASN A CA 1
ATOM 1468 C C . ASN A 1 194 ? 9.091 39.244 2.940 1.00 53.22 194 ASN A C 1
ATOM 1470 O O . ASN A 1 194 ? 10.184 39.295 3.493 1.00 53.22 194 ASN A O 1
ATOM 1474 N N . GLY A 1 195 ? 8.853 39.544 1.658 1.00 57.84 195 GLY A N 1
ATOM 1475 C CA . GLY A 1 195 ? 9.831 39.947 0.645 1.00 57.84 195 GLY A CA 1
ATOM 1476 C C . GLY A 1 195 ? 10.627 41.211 0.972 1.00 57.84 195 GLY A C 1
ATOM 1477 O O . GLY A 1 195 ? 10.606 42.180 0.216 1.00 57.84 195 GLY A O 1
ATOM 1478 N N . ASP A 1 196 ? 11.338 41.197 2.091 1.00 54.41 196 ASP A N 1
ATOM 1479 C CA . ASP A 1 196 ? 12.440 42.081 2.390 1.00 54.41 196 ASP A CA 1
ATOM 1480 C C . ASP A 1 196 ? 13.614 41.565 1.560 1.00 54.41 196 ASP A C 1
ATOM 1482 O O . ASP A 1 196 ? 14.334 40.640 1.947 1.00 54.41 196 ASP A O 1
ATOM 1486 N N . ASP A 1 197 ? 13.746 42.152 0.369 1.00 53.81 197 ASP A N 1
ATOM 1487 C CA . ASP A 1 197 ? 14.933 42.083 -0.472 1.00 53.81 197 ASP A CA 1
ATOM 1488 C C . ASP A 1 197 ? 16.175 42.204 0.423 1.00 53.81 197 ASP A C 1
ATOM 1490 O O . ASP A 1 197 ? 16.483 43.277 0.952 1.00 53.81 197 ASP A O 1
ATOM 1494 N N . LEU A 1 198 ? 16.881 41.090 0.628 1.00 60.41 198 LEU A N 1
ATOM 1495 C CA . LEU A 1 198 ? 18.182 41.100 1.281 1.00 60.41 198 LEU A CA 1
ATOM 1496 C C . LEU A 1 198 ? 19.133 41.851 0.350 1.00 60.41 198 LEU A C 1
ATOM 1498 O O . LEU A 1 198 ? 19.705 41.265 -0.570 1.00 60.41 198 LEU A O 1
ATOM 1502 N N . GLU A 1 199 ? 19.253 43.162 0.569 1.00 54.06 199 GLU A N 1
ATOM 1503 C CA . GLU A 1 199 ? 20.269 43.995 -0.058 1.00 54.06 199 GLU A CA 1
ATOM 1504 C C . GLU A 1 199 ? 21.625 43.312 0.139 1.00 54.06 199 GLU A C 1
ATOM 1506 O O . GLU A 1 199 ? 22.088 43.075 1.259 1.00 54.06 199 GLU A O 1
ATOM 1511 N N . GLU A 1 200 ? 22.220 42.945 -0.990 1.00 55.47 200 GLU A N 1
ATOM 1512 C CA . GLU A 1 200 ? 23.544 42.367 -1.126 1.00 55.47 200 GLU A CA 1
ATOM 1513 C C . GLU A 1 200 ? 24.547 43.320 -0.458 1.00 55.47 200 GLU A C 1
ATOM 1515 O O . GLU A 1 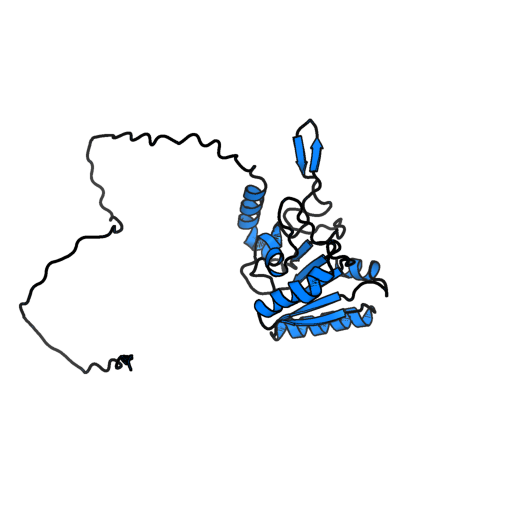200 ? 24.957 44.331 -1.027 1.00 55.47 200 GLU A O 1
ATOM 1520 N N . SER A 1 201 ? 24.883 43.052 0.808 1.00 47.78 201 SER A N 1
ATOM 1521 C CA . SER A 1 201 ? 25.915 43.793 1.530 1.00 47.78 201 SER A CA 1
ATOM 1522 C C . SER A 1 201 ? 27.273 43.368 0.985 1.00 47.78 201 SER A C 1
ATOM 1524 O O . SER A 1 201 ? 27.952 42.515 1.557 1.00 47.78 201 SER A O 1
ATOM 1526 N N . ASP A 1 202 ? 27.643 43.976 -0.135 1.00 49.03 202 ASP A N 1
ATOM 1527 C CA . ASP A 1 202 ? 28.946 43.883 -0.775 1.00 49.03 202 ASP A CA 1
ATOM 1528 C C . ASP A 1 202 ? 29.990 44.572 0.123 1.00 49.03 202 ASP A C 1
ATOM 1530 O O . ASP A 1 202 ? 30.257 45.772 0.035 1.00 49.03 202 ASP A O 1
ATOM 1534 N N . SER A 1 203 ? 30.523 43.831 1.094 1.00 49.75 203 SER A N 1
ATOM 1535 C CA . SER A 1 203 ? 31.677 44.269 1.874 1.00 49.75 203 SER A CA 1
ATOM 1536 C C . SER A 1 203 ? 32.945 43.831 1.149 1.00 49.75 203 SER A C 1
ATOM 1538 O O . SER A 1 203 ? 33.462 42.741 1.398 1.00 49.75 203 SER A O 1
ATOM 1540 N N . GLU A 1 204 ? 33.423 44.683 0.242 1.00 48.06 204 GLU A N 1
ATOM 1541 C CA . GLU A 1 204 ? 34.780 44.604 -0.298 1.00 48.06 204 GLU A CA 1
ATOM 1542 C C . GLU A 1 204 ? 35.794 44.815 0.840 1.00 48.06 204 GLU A C 1
ATOM 1544 O O . GLU A 1 204 ? 35.887 45.907 1.405 1.00 48.06 204 GLU A O 1
ATOM 1549 N N . ASP A 1 205 ? 36.546 43.767 1.184 1.00 45.72 205 ASP A N 1
ATOM 1550 C CA . ASP A 1 205 ? 37.720 43.855 2.056 1.00 45.72 205 ASP A CA 1
ATOM 1551 C C . ASP A 1 205 ? 38.986 43.675 1.203 1.00 45.72 205 ASP A C 1
ATOM 1553 O O . ASP A 1 205 ? 39.268 42.601 0.665 1.00 45.72 205 ASP A O 1
ATOM 1557 N N . GLU A 1 206 ? 39.710 44.779 1.026 1.00 45.50 206 GLU A N 1
ATOM 1558 C CA . GLU A 1 206 ? 40.964 44.894 0.280 1.00 45.50 206 GLU A CA 1
ATOM 1559 C C . GLU A 1 206 ? 42.177 44.708 1.220 1.00 45.50 206 GLU A C 1
ATOM 1561 O O . GLU A 1 206 ? 42.457 45.562 2.063 1.00 45.50 206 GLU A O 1
ATOM 1566 N N . GLY A 1 207 ? 42.952 43.636 0.985 1.00 39.06 207 GLY A N 1
ATOM 1567 C CA . GLY A 1 207 ? 44.355 43.441 1.411 1.00 39.06 207 GLY A CA 1
ATOM 1568 C C . GLY A 1 207 ? 44.551 42.600 2.689 1.00 39.06 207 GLY A C 1
ATOM 1569 O O . GLY A 1 207 ? 43.917 42.850 3.700 1.00 39.06 207 GLY A O 1
ATOM 1570 N N . VAL A 1 208 ? 45.466 41.627 2.795 1.00 37.44 208 VAL A N 1
ATOM 1571 C CA . VAL A 1 208 ? 46.781 41.434 2.157 1.00 37.44 208 VAL A CA 1
ATOM 1572 C C . VAL A 1 208 ? 47.212 39.954 2.288 1.00 37.44 208 VAL A C 1
ATOM 1574 O O . VAL A 1 208 ? 47.073 39.364 3.355 1.00 37.44 208 VAL A O 1
ATOM 1577 N N . ASP A 1 209 ? 47.734 39.402 1.189 1.00 38.91 209 ASP A N 1
ATOM 1578 C CA . ASP A 1 209 ? 48.680 38.285 0.984 1.00 38.91 209 ASP A CA 1
ATOM 1579 C C . ASP A 1 209 ? 49.069 37.350 2.158 1.00 38.91 209 ASP A C 1
ATOM 1581 O O . ASP A 1 209 ? 49.768 37.764 3.078 1.00 38.91 209 ASP A O 1
ATOM 1585 N N . GLU A 1 210 ? 48.814 36.038 2.016 1.00 36.66 210 GLU A N 1
ATOM 1586 C CA . GLU A 1 210 ? 49.870 35.009 2.123 1.00 36.66 210 GLU A CA 1
ATOM 1587 C C . GLU A 1 210 ? 49.445 33.654 1.507 1.00 36.66 210 GLU A C 1
ATOM 1589 O O . GLU A 1 210 ? 48.273 33.291 1.437 1.00 36.66 210 GLU A O 1
ATOM 1594 N N . GLU A 1 211 ? 50.441 32.949 0.976 1.00 37.91 211 GLU A N 1
ATOM 1595 C CA . GLU A 1 211 ? 50.393 31.858 -0.001 1.00 37.91 211 GLU A CA 1
ATOM 1596 C C . GLU A 1 211 ? 49.654 30.572 0.436 1.00 37.91 211 GLU A C 1
ATOM 1598 O O . GLU A 1 211 ? 49.815 30.082 1.552 1.00 37.91 211 GLU A O 1
ATOM 1603 N N . GLY A 1 212 ? 48.942 29.921 -0.498 1.00 33.22 212 GLY A N 1
ATOM 1604 C CA . GLY A 1 212 ? 48.349 28.598 -0.248 1.00 33.22 212 GLY A CA 1
ATOM 1605 C C . GLY A 1 212 ? 47.575 27.989 -1.422 1.00 33.22 212 GLY A C 1
ATOM 1606 O O . GLY A 1 212 ? 46.354 27.934 -1.423 1.00 33.22 212 GLY A O 1
ATOM 1607 N N . ASN A 1 213 ? 48.304 27.518 -2.429 1.00 32.97 213 ASN A N 1
ATOM 1608 C CA . ASN A 1 213 ? 47.850 26.846 -3.652 1.00 32.97 213 ASN A CA 1
ATOM 1609 C C . ASN A 1 213 ? 46.864 25.662 -3.433 1.00 32.97 213 ASN A C 1
ATOM 1611 O O . ASN A 1 213 ? 47.245 24.677 -2.809 1.00 32.97 213 ASN A O 1
ATOM 1615 N N . THR A 1 214 ? 45.655 25.695 -4.023 1.00 33.81 214 THR A N 1
ATOM 1616 C CA . THR A 1 214 ? 44.927 24.542 -4.636 1.00 33.81 214 THR A CA 1
ATOM 1617 C C . THR A 1 214 ? 43.727 25.020 -5.488 1.00 33.81 214 THR A C 1
ATOM 1619 O O . THR A 1 214 ? 43.242 26.131 -5.289 1.00 33.81 214 THR A O 1
ATOM 1622 N N . PRO A 1 215 ? 43.304 24.257 -6.521 1.00 38.06 215 PRO A N 1
ATOM 1623 C CA . PRO A 1 215 ? 42.891 24.828 -7.804 1.00 38.06 215 PRO A CA 1
ATOM 1624 C C . PRO A 1 215 ? 41.388 25.099 -7.949 1.00 38.06 215 PRO A C 1
ATOM 1626 O O . PRO A 1 215 ? 40.537 24.313 -7.537 1.00 38.06 215 PRO A O 1
ATOM 1629 N N . ALA A 1 216 ? 41.094 26.194 -8.651 1.00 34.22 216 ALA A N 1
ATOM 1630 C CA . ALA A 1 216 ? 39.760 26.638 -9.013 1.00 34.22 216 ALA A CA 1
ATOM 1631 C C . ALA A 1 216 ? 39.112 25.771 -10.105 1.00 34.22 216 ALA A C 1
ATOM 1633 O O . ALA A 1 216 ? 39.676 25.509 -11.171 1.00 34.22 216 ALA A O 1
ATOM 1634 N N . THR A 1 217 ? 37.860 25.410 -9.845 1.00 35.41 217 THR A N 1
ATOM 1635 C CA . THR A 1 217 ? 36.881 24.922 -10.810 1.00 35.41 217 THR A CA 1
ATOM 1636 C C . THR A 1 217 ? 36.503 26.003 -11.829 1.00 35.41 217 THR A C 1
ATOM 1638 O O . THR A 1 217 ? 36.077 27.101 -11.483 1.00 35.41 217 THR A O 1
ATOM 1641 N N . SER A 1 218 ? 36.637 25.626 -13.097 1.00 34.84 218 SER A N 1
ATOM 1642 C CA . SER A 1 218 ? 36.057 26.169 -14.333 1.00 34.84 218 SER A CA 1
ATOM 1643 C C . SER A 1 218 ? 34.877 27.155 -14.237 1.00 34.84 218 SER A C 1
ATOM 1645 O O . SER A 1 218 ? 33.810 26.804 -13.730 1.00 34.84 218 SER A O 1
ATOM 1647 N N . LYS A 1 219 ? 34.990 28.291 -14.944 1.00 38.75 219 LYS A N 1
ATOM 1648 C CA . LYS A 1 219 ? 33.849 29.014 -15.535 1.00 38.75 219 LYS A CA 1
ATOM 1649 C C . LYS A 1 219 ? 34.130 29.423 -16.994 1.00 38.75 219 LYS A C 1
ATOM 1651 O O . LYS A 1 219 ? 35.290 29.512 -17.394 1.00 38.75 219 LYS A O 1
ATOM 1656 N N . PRO A 1 220 ? 33.075 29.559 -17.818 1.00 34.62 220 PRO A N 1
ATOM 1657 C CA . PRO A 1 220 ? 33.130 29.298 -19.249 1.00 34.62 220 PRO A CA 1
ATOM 1658 C C . PRO A 1 220 ? 33.284 30.568 -20.092 1.00 34.62 220 PRO A C 1
ATOM 1660 O O . PRO A 1 220 ? 32.800 31.637 -19.740 1.00 34.62 220 PRO A O 1
ATOM 1663 N N . GLY A 1 221 ? 33.845 30.389 -21.289 1.00 43.75 221 GLY A N 1
ATOM 1664 C CA . GLY A 1 221 ? 33.647 31.304 -22.408 1.00 43.75 221 GLY A CA 1
ATOM 1665 C C . GLY A 1 221 ? 34.843 32.184 -22.734 1.00 43.75 221 GLY A C 1
ATOM 1666 O O . GLY A 1 221 ? 34.909 33.322 -22.302 1.00 43.75 221 GLY A O 1
ATOM 1667 N N . GLN A 1 222 ? 35.711 31.710 -23.628 1.00 41.97 222 GLN A N 1
ATOM 1668 C CA . GLN A 1 222 ? 36.390 32.575 -24.594 1.00 41.97 222 GLN A CA 1
ATOM 1669 C C . GLN A 1 222 ? 36.868 31.742 -25.789 1.00 41.97 222 GLN A C 1
ATOM 1671 O O . GLN A 1 222 ? 37.486 30.689 -25.656 1.00 41.97 222 GLN A O 1
ATOM 1676 N N . LYS A 1 223 ? 36.489 32.183 -26.990 1.00 41.47 223 LYS A N 1
ATOM 1677 C CA . LYS A 1 223 ? 36.768 31.518 -28.264 1.00 41.47 223 LYS A CA 1
ATOM 1678 C C . LYS A 1 223 ? 38.097 32.003 -28.856 1.00 41.47 223 LYS A C 1
ATOM 1680 O O . LYS A 1 223 ? 38.303 33.206 -28.968 1.00 41.47 223 LYS A O 1
ATOM 1685 N N . ARG A 1 224 ? 38.813 31.030 -29.444 1.00 49.16 224 ARG A N 1
ATOM 1686 C CA . ARG A 1 224 ? 39.839 31.089 -30.516 1.00 49.16 224 ARG A CA 1
ATOM 1687 C C . ARG A 1 224 ? 41.293 31.343 -30.093 1.00 49.16 224 ARG A C 1
ATOM 1689 O O . ARG A 1 224 ? 41.630 32.442 -29.683 1.00 49.16 224 ARG A O 1
ATOM 1696 N N . LYS A 1 225 ? 42.190 30.446 -30.519 1.00 38.38 225 LYS A N 1
ATOM 1697 C CA . LYS A 1 225 ? 42.948 30.578 -31.782 1.00 38.38 225 LYS A CA 1
ATOM 1698 C C . LYS A 1 225 ? 43.686 29.281 -32.123 1.00 38.38 225 LYS A C 1
ATOM 1700 O O . LYS A 1 225 ? 43.959 28.455 -31.267 1.00 38.38 225 LYS A O 1
ATOM 1705 N N . SER A 1 226 ? 43.896 29.113 -33.418 1.00 33.94 226 SER A N 1
ATOM 1706 C CA . SER A 1 226 ? 44.453 27.957 -34.104 1.00 33.94 226 SER A CA 1
ATOM 1707 C C . SER A 1 226 ? 45.971 28.067 -34.307 1.00 33.94 226 SER A C 1
ATOM 1709 O O . SER A 1 226 ? 46.486 29.180 -34.234 1.00 33.94 226 SER A O 1
ATOM 1711 N N . TRP A 1 227 ? 46.567 26.935 -34.729 1.00 30.12 227 TRP A N 1
ATOM 1712 C CA . TRP A 1 227 ? 47.797 26.718 -35.537 1.00 30.12 227 TRP A CA 1
ATOM 1713 C C . TRP A 1 227 ? 48.950 25.988 -34.819 1.00 30.12 227 TRP A C 1
ATOM 1715 O O . TRP A 1 227 ? 49.372 26.406 -33.751 1.00 30.12 227 TRP A O 1
ATOM 1725 N N . THR A 1 228 ? 49.223 24.738 -35.242 1.00 34.31 228 THR A N 1
ATOM 1726 C CA . THR A 1 228 ? 50.309 24.242 -36.145 1.00 34.31 228 THR A CA 1
ATOM 1727 C C . THR A 1 228 ? 51.616 24.003 -35.381 1.00 34.31 228 THR A C 1
ATOM 1729 O O . THR A 1 228 ? 52.157 24.932 -34.799 1.00 34.31 228 THR A O 1
ATOM 1732 N N . ASP A 1 229 ? 52.029 22.748 -35.205 1.00 34.78 229 ASP A N 1
ATOM 1733 C CA . ASP A 1 229 ? 52.887 21.966 -36.124 1.00 34.78 229 ASP A CA 1
ATOM 1734 C C . ASP A 1 229 ? 54.380 22.143 -35.797 1.00 34.78 229 ASP A C 1
ATOM 1736 O O . ASP A 1 229 ? 54.951 23.201 -36.073 1.00 34.78 229 ASP A O 1
ATOM 1740 N N . ARG A 1 230 ? 54.988 21.109 -35.192 1.00 35.38 230 ARG A N 1
ATOM 1741 C CA . ARG A 1 230 ? 56.337 20.634 -35.539 1.00 35.38 230 ARG A CA 1
ATOM 1742 C C . ARG A 1 230 ? 56.718 19.335 -34.817 1.00 35.38 230 ARG A C 1
ATOM 1744 O O . ARG A 1 230 ? 56.638 19.250 -33.595 1.00 35.38 230 ARG A O 1
ATOM 1751 N N . ASP A 1 231 ? 57.128 18.393 -35.659 1.00 37.97 231 ASP A N 1
ATOM 1752 C CA . ASP A 1 231 ? 57.678 17.051 -35.450 1.00 37.97 231 ASP A CA 1
ATOM 1753 C C . ASP A 1 231 ? 58.857 16.914 -34.475 1.00 37.97 231 ASP A C 1
ATOM 1755 O O . ASP A 1 231 ? 59.641 17.847 -34.298 1.00 37.97 231 ASP A O 1
ATOM 1759 N N . GLU A 1 232 ? 58.980 15.678 -33.965 1.00 38.62 232 GLU A N 1
ATOM 1760 C CA . GLU A 1 232 ? 60.166 14.784 -33.872 1.00 38.62 232 GLU A CA 1
ATOM 1761 C C . GLU A 1 232 ? 60.101 14.007 -32.535 1.00 38.62 232 GLU A C 1
ATOM 1763 O O . GLU A 1 232 ? 60.009 14.621 -31.480 1.00 38.62 232 GLU A O 1
ATOM 1768 N N . GLY A 1 233 ? 60.128 12.677 -32.415 1.00 33.50 233 GLY A N 1
ATOM 1769 C CA . GLY A 1 233 ? 60.204 11.527 -33.313 1.00 33.50 233 GLY A CA 1
ATOM 1770 C C . GLY A 1 233 ? 60.119 10.236 -32.457 1.00 33.50 233 GLY A C 1
ATOM 1771 O O . GLY A 1 233 ? 60.050 10.313 -31.231 1.00 33.50 233 GLY A O 1
ATOM 1772 N N . ASP A 1 234 ? 60.164 9.084 -33.131 1.00 36.72 234 ASP A N 1
ATOM 1773 C CA . ASP A 1 234 ? 60.320 7.692 -32.649 1.00 36.72 234 ASP A CA 1
ATOM 1774 C C . ASP A 1 234 ? 59.103 6.827 -32.227 1.00 36.72 234 ASP A C 1
ATOM 1776 O O . ASP A 1 234 ? 58.662 6.787 -31.082 1.00 36.72 234 ASP A O 1
ATOM 1780 N N . GLU A 1 235 ? 58.617 6.088 -33.239 1.00 35.34 235 GLU A N 1
ATOM 1781 C CA . GLU A 1 235 ? 58.533 4.614 -33.354 1.00 35.34 235 GLU A CA 1
ATOM 1782 C C . GLU A 1 235 ? 57.847 3.757 -32.263 1.00 35.34 235 GLU A C 1
ATOM 1784 O O . GLU A 1 235 ? 58.416 3.469 -31.216 1.00 35.34 235 GLU A O 1
ATOM 1789 N N . SER A 1 236 ? 56.677 3.178 -32.602 1.00 36.12 236 SER A N 1
ATOM 1790 C CA . SER A 1 236 ? 56.478 1.712 -32.746 1.00 36.12 236 SER A CA 1
ATOM 1791 C C . SER A 1 236 ? 54.998 1.273 -32.670 1.00 36.12 236 SER A C 1
ATOM 1793 O O . SER A 1 236 ? 54.296 1.576 -31.711 1.00 36.12 236 SER A O 1
ATOM 1795 N N . SER A 1 237 ? 54.615 0.439 -33.649 1.00 37.75 237 SER A N 1
ATOM 1796 C CA . SER A 1 237 ? 53.658 -0.693 -33.615 1.00 37.75 237 SER A CA 1
ATOM 1797 C C . SER A 1 237 ? 52.131 -0.491 -33.467 1.00 37.75 237 SER A C 1
ATOM 1799 O O . SER A 1 237 ? 51.625 -0.203 -32.390 1.00 37.75 237 SER A O 1
ATOM 1801 N N . GLU A 1 238 ? 51.452 -0.889 -34.558 1.00 41.16 238 GLU A N 1
ATOM 1802 C CA . GLU A 1 238 ? 50.281 -1.797 -34.634 1.00 41.16 238 GLU A CA 1
ATOM 1803 C C . GLU A 1 238 ? 48.842 -1.223 -34.610 1.00 41.16 238 GLU A C 1
ATOM 1805 O O . GLU A 1 238 ? 48.246 -0.962 -33.571 1.00 41.16 238 GLU A O 1
ATOM 1810 N N . ASP A 1 239 ? 48.307 -1.096 -35.836 1.00 43.56 239 ASP A N 1
ATOM 1811 C CA . ASP A 1 239 ? 46.924 -1.228 -36.330 1.00 43.56 239 ASP A CA 1
ATOM 1812 C C . ASP A 1 239 ? 45.734 -0.930 -35.387 1.00 43.56 239 ASP A C 1
ATOM 1814 O O . ASP A 1 239 ? 45.246 -1.765 -34.624 1.00 43.56 239 ASP A O 1
ATOM 1818 N N . ASP A 1 240 ? 45.179 0.271 -35.588 1.00 39.16 240 ASP A N 1
ATOM 1819 C CA . ASP A 1 240 ? 43.861 0.747 -35.159 1.00 39.16 240 ASP A CA 1
ATOM 1820 C C . ASP A 1 240 ? 42.715 0.036 -35.911 1.00 39.16 240 ASP A C 1
ATOM 1822 O O . ASP A 1 240 ? 42.556 0.206 -37.122 1.00 39.16 240 ASP A O 1
ATOM 1826 N N . ASP A 1 241 ? 41.813 -0.625 -35.179 1.00 44.09 241 ASP A N 1
ATOM 1827 C CA . ASP A 1 241 ? 40.480 -1.000 -35.673 1.00 44.09 241 ASP A CA 1
ATOM 1828 C C . ASP A 1 241 ? 39.402 -0.304 -34.814 1.00 44.09 241 ASP A C 1
ATOM 1830 O O . ASP A 1 241 ? 38.872 -0.841 -33.838 1.00 44.09 241 ASP A O 1
ATOM 1834 N N . ARG A 1 242 ? 39.104 0.965 -35.141 1.00 45.12 242 ARG A N 1
ATOM 1835 C CA . ARG A 1 242 ? 38.015 1.749 -34.521 1.00 45.12 242 ARG A CA 1
ATOM 1836 C C . ARG A 1 242 ? 36.740 1.711 -35.381 1.00 45.12 242 ARG A C 1
ATOM 1838 O O . ARG A 1 242 ? 36.800 1.935 -36.592 1.00 45.12 242 ARG A O 1
ATOM 1845 N N . PRO A 1 243 ? 35.550 1.504 -34.783 1.00 48.44 243 PRO A N 1
ATOM 1846 C CA . PRO A 1 243 ? 34.323 1.250 -35.533 1.00 48.44 243 PRO A CA 1
ATOM 1847 C C . PRO A 1 243 ? 33.747 2.498 -36.229 1.00 48.44 243 PRO A C 1
ATOM 1849 O O . PRO A 1 243 ? 33.642 3.586 -35.662 1.00 48.44 243 PRO A O 1
ATOM 1852 N N . ARG A 1 244 ? 33.309 2.304 -37.481 1.00 47.97 244 ARG A N 1
ATOM 1853 C CA . ARG A 1 244 ? 32.731 3.317 -38.383 1.00 47.97 244 ARG A CA 1
ATOM 1854 C C . ARG A 1 244 ? 31.414 3.914 -37.862 1.00 47.97 244 ARG A C 1
ATOM 1856 O O . ARG A 1 244 ? 30.393 3.234 -37.763 1.00 47.97 244 ARG A O 1
ATOM 1863 N N . GLN A 1 245 ? 31.410 5.229 -37.653 1.00 42.78 245 GLN A N 1
ATOM 1864 C CA . GLN A 1 245 ? 30.247 6.037 -37.275 1.00 42.78 245 GLN A CA 1
ATOM 1865 C C . GLN A 1 245 ? 29.321 6.270 -38.493 1.00 42.78 245 GLN A C 1
ATOM 1867 O O . GLN A 1 245 ? 29.687 6.942 -39.460 1.00 42.78 245 GLN A O 1
ATOM 1872 N N . ARG A 1 246 ? 28.108 5.697 -38.478 1.00 46.56 246 ARG A N 1
ATOM 1873 C CA . ARG A 1 246 ? 27.088 5.869 -39.536 1.00 46.56 246 ARG A CA 1
ATOM 1874 C C . ARG A 1 246 ? 26.455 7.265 -39.464 1.00 46.56 246 ARG A C 1
ATOM 1876 O O . ARG A 1 246 ? 25.721 7.561 -38.525 1.00 46.56 246 ARG A O 1
ATOM 1883 N N . ARG A 1 247 ? 26.670 8.096 -40.491 1.00 50.97 247 ARG A N 1
ATOM 1884 C CA . ARG A 1 247 ? 25.924 9.352 -40.710 1.00 50.97 247 ARG A CA 1
ATOM 1885 C C . ARG A 1 247 ? 24.530 9.040 -41.267 1.00 50.97 247 ARG A C 1
ATOM 1887 O O . ARG A 1 247 ? 24.408 8.341 -42.270 1.00 50.97 247 ARG A O 1
ATOM 1894 N N . ARG A 1 248 ? 23.489 9.561 -40.609 1.00 46.44 248 ARG A N 1
ATOM 1895 C CA . ARG A 1 248 ? 22.121 9.666 -41.141 1.00 46.44 248 ARG A CA 1
ATOM 1896 C C . ARG A 1 248 ? 22.041 10.899 -42.048 1.00 46.44 248 ARG A C 1
ATOM 1898 O O . ARG A 1 248 ? 22.497 11.968 -41.647 1.00 46.44 248 ARG A O 1
ATOM 1905 N N . SER A 1 249 ? 21.451 10.743 -43.228 1.00 53.56 249 SER A N 1
ATOM 1906 C CA . SER A 1 249 ? 21.124 11.832 -44.156 1.00 53.56 249 SER A CA 1
ATOM 1907 C C . SER A 1 249 ? 19.605 11.998 -44.199 1.00 53.56 249 SER A C 1
ATOM 1909 O O . SER A 1 249 ? 18.900 11.006 -44.371 1.00 53.56 249 SER A O 1
ATOM 1911 N N . ASN A 1 250 ? 19.125 13.233 -44.042 1.00 40.53 250 ASN A N 1
ATOM 1912 C CA . ASN A 1 250 ? 17.753 13.653 -44.343 1.00 40.53 250 ASN A CA 1
ATOM 1913 C C . ASN A 1 250 ? 17.652 14.189 -45.786 1.00 40.53 250 ASN A C 1
ATOM 1915 O O . ASN A 1 250 ? 18.671 14.592 -46.355 1.00 40.53 250 ASN A O 1
ATOM 1919 N N . SER A 1 251 ? 16.398 14.280 -46.260 1.00 45.31 251 SER A N 1
ATOM 1920 C CA . SER A 1 251 ? 15.877 14.919 -47.493 1.00 45.31 251 SER A CA 1
ATOM 1921 C C . SER A 1 251 ? 15.918 14.010 -48.735 1.00 45.31 251 SER A C 1
ATOM 1923 O O . SER A 1 251 ? 16.955 13.418 -49.014 1.00 45.31 251 SER A O 1
ATOM 1925 N N . VAL A 1 252 ? 14.849 13.822 -49.522 1.00 37.91 252 VAL A N 1
ATOM 1926 C CA . VAL A 1 252 ? 13.680 14.663 -49.882 1.00 37.91 252 VAL A CA 1
ATOM 1927 C C . VAL A 1 252 ? 12.403 13.822 -49.908 1.00 37.91 252 VAL A C 1
ATOM 1929 O O . VAL A 1 252 ? 12.505 12.640 -50.304 1.00 37.91 252 VAL A O 1
#

Organism: NCBI:txid2795749

Secondary structure (DSSP, 8-state):
-HHHHHHHH--TTSPPEEEEEESSHHHHHHHHHHHHHHHHTT--EEEEEESSHHHHHHHIIIIIHHHSGGGT---EEEEEES-STTS-HHHHHT-SPSSS----TTEEEEEE---SSPPHHHHHS-SPPPPEEEETTEEEEPPPTTEETTEEPTT----SEEEEE--SSHHHHH-HHHHHHHHHHHHS--------------------------PPP------------------------PPP--------